Protein AF-0000000078827083 (afdb_homodimer)

Solvent-accessible surface area (backbone atoms only — not comparable to full-atom values): 11137 Å² total; per-residue (Å²): 88,84,43,72,44,74,33,60,42,30,32,32,48,97,85,66,45,79,40,50,58,84,73,57,48,55,67,55,50,36,53,52,50,54,51,32,49,49,51,24,43,52,21,30,73,70,62,42,62,69,50,30,53,54,25,37,52,49,38,36,49,53,36,51,44,51,52,50,48,41,47,74,70,68,43,70,55,68,58,47,44,52,53,50,52,49,54,42,53,75,30,59,43,38,66,62,32,40,33,40,38,40,44,58,90,119,88,84,44,70,44,73,33,60,43,30,32,34,46,98,85,65,46,79,40,51,56,82,72,55,48,53,66,54,50,34,53,52,49,54,50,32,49,50,52,24,41,54,21,31,73,70,60,41,62,70,50,30,51,55,26,38,50,50,38,37,50,54,35,51,43,51,52,51,47,41,45,75,70,68,44,70,56,67,59,48,46,52,52,50,52,49,54,42,54,76,29,59,44,39,66,62,33,40,34,40,38,41,45,58,91,121

Sequence (212 aa):
MKLKLMVLRKLIDRKGNKIDHRTMTWQDWKKKVLEEAGELCEALSSGDKKKIMEEVLDVIQVGIGILAKLFRENFDIVQGFHRHNKKLVDRGCEACAEVNFNASRKMKLKLMVLRKLIDRKGNKIDHRTMTWQDWKKKVLEEAGELCEALSSGDKKKIMEEVLDVIQVGIGILAKLFRENFDIVQGFHRHNKKLVDRGCEACAEVNFNASRK

Organism: Clostridium kluyveri (strain ATCC 8527 / DSM 555 / NBRC 12016 / NCIMB 10680 / K1) (NCBI:txid431943)

Radius of gyration: 16.13 Å; Cα contacts (8 Å, |Δi|>4): 327; chains: 2; bounding box: 35×44×38 Å

InterPro domains:
  IPR004518 NTP pyrophosphohydrolase MazG-like domain [PF03819] (29-91)
  IPR044548 Uncharacterized protein AF_0060, NTP Pyrophosphohydrolase MazG-like domain [cd11533] (4-70)

Nearest PDB structures (foldseek):
  1yvw-assembly1_A  TM=7.891E-01  e=4.409E-02  Bacillus cereus
  2yxh-assembly1_B  TM=8.859E-01  e=1.904E-01  Thermotoga maritima MSB8
  6j2l-assembly1_B  TM=7.693E-01  e=1.008E-01  Shigella flexneri
  3cra-assembly1_A  TM=6.096E-01  e=1.676E-01  Escherichia coli K-12
  5zwl-assembly1_E  TM=7.708E-01  e=9.946E-01  Thermosynechococcus vestitus BP-1

Foldseek 3Di:
DDDDDDQDQWDADPVRDIDGLLPDDPVNLVVQLVVLVVQLVVCVVVVPVVSNVVSVVSNVNSVSSVVVNCVVVVHDVVVVVVVVVVVCVVVVDDDDDDDDDDDDPD/DDDDDDQDQWDADPVRDIDGLLPDDPVNLVVQLVVLVVQLVVCVVVVPVVSNVVSVVSNVNSVSSVVVNCVVVVHDVVVVVVVVVVVCVVVVDDDDDDDDDDDDPD

pLDDT: mean 92.28, std 8.28, range [48.25, 98.88]

Secondary structure (DSSP, 8-state):
-EEEEEEEEEEE-TTS-EEETTT--HHHHHHHHHHHHHHHHHHHHHT-HHHHHHHHHHHHHHHHHHHHHHHHTT--HHHHHHHHHHHHHHTTPEEEEEEEEEE---/-EEEEEEEEEEE-TTS-EEETTT--HHHHHHHHHHHHHHHHHHHHHT-HHHHHHHHHHHHHHHHHHHHHHHHTT--HHHHHHHHHHHHHHTTPEEEEEEEEEE---

Structure (mmCIF, N/CA/C/O backbone):
data_AF-0000000078827083-model_v1
#
loop_
_entity.id
_entity.type
_entity.pdbx_description
1 polymer 'NTP pyrophosphohydrolase MazG-like domain-containing protein'
#
loop_
_atom_site.group_PDB
_atom_site.id
_atom_site.type_symbol
_atom_site.label_atom_id
_atom_site.label_alt_id
_atom_site.label_comp_id
_atom_site.label_asym_id
_atom_site.label_entity_id
_atom_site.label_seq_id
_atom_site.pdbx_PDB_ins_code
_atom_site.Cartn_x
_atom_site.Cartn_y
_atom_site.Cartn_z
_atom_site.occupancy
_atom_site.B_iso_or_equiv
_atom_site.auth_seq_id
_atom_site.auth_comp_id
_atom_site.auth_asym_id
_atom_site.auth_atom_id
_atom_site.pdbx_PDB_model_num
ATOM 1 N N . MET A 1 1 ? -9.82 -0.444 -16.047 1 72.69 1 MET A N 1
ATOM 2 C CA . MET A 1 1 ? -10.453 0.332 -14.977 1 72.69 1 MET A CA 1
ATOM 3 C C . MET A 1 1 ? -9.414 1.127 -14.195 1 72.69 1 MET A C 1
ATOM 5 O O . MET A 1 1 ? -8.336 0.618 -13.898 1 72.69 1 MET A O 1
ATOM 9 N N . LYS A 1 2 ? -9.82 2.549 -14.031 1 81.62 2 LYS A N 1
ATOM 10 C CA . LYS A 1 2 ? -8.898 3.443 -13.344 1 81.62 2 LYS A CA 1
ATOM 11 C C . LYS A 1 2 ? -9.477 3.912 -12.016 1 81.62 2 LYS A C 1
ATOM 13 O O . LYS A 1 2 ? -10.578 4.465 -11.969 1 81.62 2 LYS A O 1
ATOM 18 N N . LEU A 1 3 ? -8.781 3.49 -10.969 1 89.38 3 LEU A N 1
ATOM 19 C CA . LEU A 1 3 ? -9.133 3.938 -9.625 1 89.38 3 LEU A CA 1
ATOM 20 C C . LEU A 1 3 ? -8.023 4.801 -9.031 1 89.38 3 LEU A C 1
ATOM 22 O O . LEU A 1 3 ? -6.848 4.59 -9.32 1 89.38 3 LEU A O 1
ATOM 26 N N . LYS A 1 4 ? -8.469 5.73 -8.258 1 89.31 4 LYS A N 1
ATOM 27 C CA . LYS A 1 4 ? -7.484 6.695 -7.77 1 89.31 4 LYS A CA 1
ATOM 28 C C . LYS A 1 4 ? -7.492 6.758 -6.246 1 89.31 4 LYS A C 1
ATOM 30 O O . LYS A 1 4 ? -8.547 6.656 -5.621 1 89.31 4 LYS A O 1
ATOM 35 N N . LEU A 1 5 ? -6.309 6.91 -5.727 1 89.06 5 LEU A N 1
ATOM 36 C CA . LEU A 1 5 ? -6.113 7.281 -4.332 1 89.06 5 LEU A CA 1
ATOM 37 C C . LE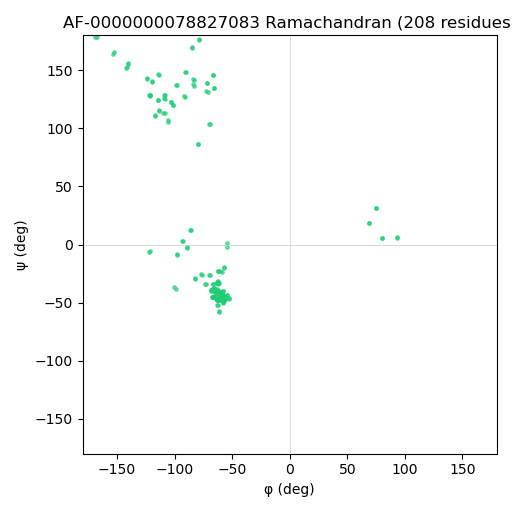U A 1 5 ? -5.352 8.602 -4.223 1 89.06 5 LEU A C 1
ATOM 39 O O . LEU A 1 5 ? -4.402 8.836 -4.969 1 89.06 5 LEU A O 1
ATOM 43 N N . MET A 1 6 ? -5.797 9.398 -3.271 1 87.06 6 MET A N 1
ATOM 44 C CA . MET A 1 6 ? -5.117 10.664 -3.033 1 87.06 6 MET A CA 1
ATOM 45 C C . MET A 1 6 ? -3.904 10.477 -2.131 1 87.06 6 MET A C 1
ATOM 47 O O . MET A 1 6 ? -3.955 9.703 -1.171 1 87.06 6 MET A O 1
ATOM 51 N N . VAL A 1 7 ? -2.895 11.203 -2.469 1 87.44 7 VAL A N 1
ATOM 52 C CA . VAL A 1 7 ? -1.781 11.344 -1.538 1 87.44 7 VAL A CA 1
ATOM 53 C C . VAL A 1 7 ? -2.01 12.562 -0.646 1 87.44 7 VAL A C 1
ATOM 55 O O . VAL A 1 7 ? -2.105 13.695 -1.136 1 87.44 7 VAL A O 1
ATOM 58 N N . LEU A 1 8 ? -1.924 12.312 0.651 1 89.12 8 LEU A N 1
ATOM 59 C CA . LEU A 1 8 ? -2.416 13.328 1.576 1 89.12 8 LEU A CA 1
ATOM 60 C C . LEU A 1 8 ? -1.269 14.18 2.107 1 89.12 8 LEU A C 1
ATOM 62 O O . LEU A 1 8 ? -0.192 13.656 2.412 1 89.12 8 LEU A O 1
ATOM 66 N N . ARG A 1 9 ? -1.512 15.438 2.154 1 87.75 9 ARG A N 1
ATOM 67 C CA . ARG A 1 9 ? -0.611 16.375 2.82 1 87.75 9 ARG A CA 1
ATOM 68 C C . ARG A 1 9 ? -1.112 16.719 4.219 1 87.75 9 ARG A C 1
ATOM 70 O O . ARG A 1 9 ? -0.325 16.781 5.168 1 87.75 9 ARG A O 1
ATOM 77 N N . LYS A 1 10 ? -2.314 16.844 4.367 1 88.88 10 LYS A N 1
ATOM 78 C CA . LYS A 1 10 ? -2.965 17.156 5.637 1 88.88 10 LYS A CA 1
ATOM 79 C C . LYS A 1 10 ? -4.266 16.375 5.793 1 88.88 10 LYS A C 1
ATOM 81 O O . LYS A 1 10 ? -4.902 16.016 4.801 1 88.88 10 LYS A O 1
ATOM 86 N N . LEU A 1 11 ? -4.531 16.188 7.09 1 86.94 11 LEU A N 1
ATOM 87 C CA . LEU A 1 11 ? -5.82 15.562 7.383 1 86.94 11 LEU A CA 1
ATOM 88 C C . LEU A 1 11 ? -6.316 15.977 8.766 1 86.94 11 LEU A C 1
ATOM 90 O O . LEU A 1 11 ? -5.566 16.562 9.547 1 86.94 11 LEU A O 1
ATOM 94 N N . ILE A 1 12 ? -7.598 15.734 8.961 1 86.56 12 ILE A N 1
ATOM 95 C CA . ILE A 1 12 ? -8.211 15.891 10.281 1 86.56 12 ILE A CA 1
ATOM 96 C C . ILE A 1 12 ? -8.531 14.523 10.867 1 86.56 12 ILE A C 1
ATOM 98 O O . ILE A 1 12 ? -9.156 13.688 10.211 1 86.56 12 ILE A O 1
ATOM 102 N N . ASP A 1 13 ? -7.977 14.312 12.133 1 81.06 13 ASP A N 1
ATOM 103 C CA . ASP A 1 13 ? -8.234 13.008 12.742 1 81.06 13 ASP A CA 1
ATOM 104 C C . ASP A 1 13 ? -9.633 12.953 13.344 1 81.06 13 ASP A C 1
ATOM 106 O O . ASP A 1 13 ? -10.43 13.883 13.18 1 81.06 13 ASP A O 1
ATOM 110 N N . ARG A 1 14 ? -9.891 11.75 13.844 1 77.31 14 ARG A N 1
ATOM 111 C CA . ARG A 1 14 ? -11.242 11.516 14.352 1 77.31 14 ARG A CA 1
ATOM 112 C C . ARG A 1 14 ? -11.578 12.477 15.492 1 77.31 14 ARG A C 1
ATOM 114 O O . ARG A 1 14 ? -12.75 12.742 15.758 1 77.31 14 ARG A O 1
ATOM 121 N N . LYS A 1 15 ? -10.648 12.992 16.141 1 84.06 15 LYS A N 1
ATOM 122 C CA . LYS A 1 15 ? -10.852 13.906 17.25 1 84.06 15 LYS A CA 1
ATOM 123 C C . LYS A 1 15 ? -10.922 15.359 16.781 1 84.06 15 LYS A C 1
ATOM 125 O O . LYS A 1 15 ? -11.062 16.281 17.594 1 84.06 15 LYS A O 1
ATOM 130 N N . GLY A 1 16 ? -10.758 15.555 15.586 1 84 16 GLY A N 1
ATOM 131 C CA . GLY A 1 16 ? -10.859 16.891 15.023 1 84 16 GLY A CA 1
ATOM 132 C C . GLY A 1 16 ? -9.523 17.609 14.945 1 84 16 GLY A C 1
ATOM 133 O O . GLY A 1 16 ? -9.461 18.781 14.547 1 84 16 GLY A O 1
ATOM 134 N N . ASN A 1 17 ? -8.5 16.906 15.258 1 88.19 17 ASN A N 1
ATOM 135 C CA . ASN A 1 17 ? -7.172 17.516 15.211 1 88.19 17 ASN A CA 1
ATOM 136 C C . ASN A 1 17 ? -6.586 17.469 13.805 1 88.19 17 ASN A C 1
ATOM 138 O O . ASN A 1 17 ? -6.68 16.438 13.125 1 88.19 17 ASN A O 1
ATOM 142 N N . LYS A 1 18 ? -5.973 18.625 13.477 1 87.88 18 LYS A N 1
ATOM 143 C CA . LYS A 1 18 ? -5.27 18.672 12.195 1 87.88 18 LYS A CA 1
ATOM 144 C C . LYS A 1 18 ? -3.975 17.859 12.25 1 87.88 18 LYS A C 1
ATOM 146 O O . LYS A 1 18 ? -3.207 17.969 13.203 1 87.88 18 LYS A O 1
ATOM 151 N N . ILE A 1 19 ? -3.816 17.094 11.32 1 89.5 19 ILE A N 1
ATOM 152 C CA . ILE A 1 19 ? -2.576 16.344 11.141 1 89.5 19 ILE A CA 1
ATOM 153 C C . ILE A 1 19 ? -1.876 16.797 9.867 1 89.5 19 ILE A C 1
ATOM 155 O O . ILE A 1 19 ? -2.484 16.812 8.789 1 89.5 19 ILE A O 1
ATOM 159 N N . ASP A 1 20 ? -0.659 17.203 10.047 1 91.5 20 ASP A N 1
ATOM 160 C CA . ASP A 1 20 ? 0.189 17.531 8.906 1 91.5 20 ASP A CA 1
ATOM 161 C C . ASP A 1 20 ? 1.232 16.453 8.664 1 91.5 20 ASP A C 1
ATOM 163 O O . ASP A 1 20 ? 2.199 16.328 9.422 1 91.5 20 ASP A O 1
ATOM 167 N N . HIS A 1 21 ? 0.968 15.75 7.625 1 90.62 21 HIS A N 1
ATOM 168 C CA . HIS A 1 21 ? 1.84 14.625 7.309 1 90.62 21 HIS A CA 1
ATOM 169 C C . HIS A 1 21 ? 3.287 15.07 7.148 1 90.62 21 HIS A C 1
ATOM 171 O O . HIS A 1 21 ? 4.211 14.273 7.285 1 90.62 21 HIS A O 1
ATOM 177 N N . ARG A 1 22 ? 3.533 16.328 6.898 1 89.56 22 ARG A N 1
ATOM 178 C CA . ARG A 1 22 ? 4.887 16.844 6.727 1 89.56 22 ARG A CA 1
ATOM 179 C C . ARG A 1 22 ? 5.648 16.828 8.047 1 89.56 22 ARG A C 1
ATOM 181 O O . ARG A 1 22 ? 6.879 16.766 8.055 1 89.56 22 ARG A O 1
ATOM 188 N N . THR A 1 23 ? 4.902 16.906 9.109 1 93.75 23 THR A N 1
ATOM 189 C CA . THR A 1 23 ? 5.547 17.031 10.406 1 93.75 23 THR A CA 1
ATOM 190 C C . THR A 1 23 ? 5.633 15.664 11.094 1 93.75 23 THR A C 1
ATOM 192 O O . THR A 1 23 ? 6.281 15.531 12.141 1 93.75 23 THR A O 1
ATOM 195 N N . MET A 1 24 ? 5.02 14.719 10.547 1 95.81 24 MET A N 1
ATOM 196 C CA . MET A 1 24 ? 5.023 13.391 11.156 1 95.81 24 MET A CA 1
ATOM 197 C C . MET A 1 24 ? 6.426 12.789 11.156 1 95.81 24 MET A C 1
ATOM 199 O O . MET A 1 24 ? 7.129 12.852 10.141 1 95.81 24 MET A O 1
ATOM 203 N N . THR A 1 25 ? 6.77 12.234 12.32 1 97.38 25 THR A N 1
ATOM 204 C CA . THR A 1 25 ? 8.062 11.57 12.461 1 97.38 25 THR A CA 1
ATOM 205 C C . THR A 1 25 ? 7.977 10.125 11.977 1 97.38 25 THR A C 1
ATOM 207 O O . THR A 1 25 ? 6.887 9.617 11.703 1 97.38 25 THR A O 1
ATOM 210 N N . TRP A 1 26 ? 9.18 9.484 11.844 1 98.25 26 TRP A N 1
ATOM 211 C CA . TRP A 1 26 ? 9.18 8.062 11.492 1 98.25 26 TRP A CA 1
ATOM 212 C C . TRP A 1 26 ? 8.477 7.238 12.562 1 98.25 26 TRP A C 1
ATOM 214 O O . TRP A 1 26 ? 7.816 6.242 12.25 1 98.25 26 TRP A O 1
ATOM 224 N N . GLN A 1 27 ? 8.586 7.664 13.789 1 98.06 27 GLN A N 1
ATOM 225 C CA . GLN A 1 27 ? 7.898 6.965 14.875 1 98.06 27 GLN A CA 1
ATOM 226 C C . GLN A 1 27 ? 6.383 7.109 14.742 1 98.06 27 GLN A C 1
ATOM 228 O O . GLN A 1 27 ? 5.637 6.176 15.047 1 98.06 27 GLN A O 1
ATOM 233 N N . ASP A 1 28 ? 5.898 8.25 14.328 1 97.12 28 ASP A N 1
ATOM 234 C CA . ASP A 1 28 ? 4.473 8.445 14.078 1 97.12 28 ASP A CA 1
ATOM 235 C C . ASP A 1 28 ? 3.971 7.504 12.984 1 97.12 28 ASP A C 1
ATOM 237 O O . ASP A 1 28 ? 2.912 6.891 13.125 1 97.12 28 ASP A O 1
ATOM 241 N N . TRP A 1 29 ? 4.719 7.438 11.992 1 97.81 29 TRP A N 1
ATOM 242 C CA . TRP A 1 29 ? 4.355 6.574 10.875 1 97.81 29 TRP A CA 1
ATOM 243 C C . TRP A 1 29 ? 4.375 5.105 11.289 1 97.81 29 TRP A C 1
ATOM 245 O O . TRP A 1 29 ? 3.529 4.32 10.859 1 97.81 29 TRP A O 1
ATOM 255 N N . LYS A 1 30 ? 5.355 4.773 12.141 1 98.69 30 LYS A N 1
ATOM 256 C CA . LYS A 1 30 ? 5.41 3.404 12.648 1 98.69 30 LYS A CA 1
ATOM 257 C C . LYS A 1 30 ? 4.129 3.039 13.383 1 98.69 30 LYS A C 1
ATOM 259 O O . LYS A 1 30 ? 3.586 1.948 13.203 1 98.69 30 LYS A O 1
ATOM 264 N N . LYS A 1 31 ? 3.648 3.887 14.18 1 98 31 LYS A N 1
ATOM 265 C CA . LYS A 1 31 ? 2.404 3.654 14.906 1 98 31 LYS A CA 1
ATOM 266 C C . LYS A 1 31 ? 1.241 3.424 13.945 1 98 31 LYS A C 1
ATOM 268 O O . LYS A 1 31 ? 0.42 2.529 14.156 1 98 31 LYS A O 1
ATOM 273 N N . LYS A 1 32 ? 1.146 4.227 12.914 1 97.44 32 LYS A N 1
ATOM 274 C CA . LYS A 1 32 ? 0.075 4.086 11.93 1 97.44 32 LYS A CA 1
ATOM 275 C C . LYS A 1 32 ? 0.175 2.75 11.203 1 97.44 32 LYS A C 1
ATOM 277 O O . LYS A 1 32 ? -0.842 2.109 10.922 1 97.44 32 LYS A O 1
ATOM 282 N N . VAL A 1 33 ? 1.43 2.367 10.828 1 98.69 33 VAL A N 1
ATOM 283 C CA . VAL A 1 33 ? 1.641 1.081 10.172 1 98.69 33 VAL A CA 1
ATOM 284 C C . VAL A 1 33 ? 1.13 -0.046 11.062 1 98.69 33 VAL A C 1
ATOM 286 O O . VAL A 1 33 ? 0.39 -0.922 10.609 1 98.69 33 VAL A O 1
ATOM 289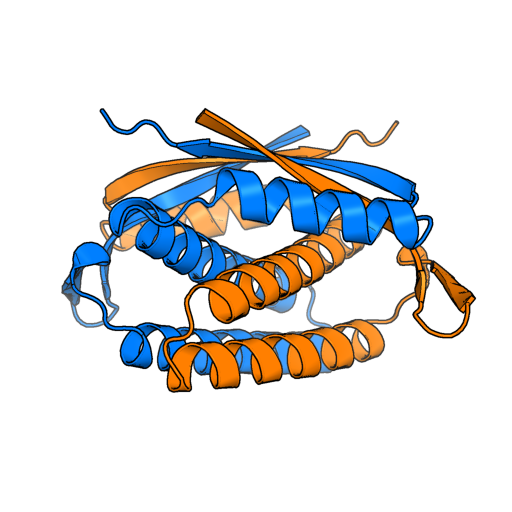 N N . LEU A 1 34 ? 1.523 -0.059 12.328 1 98.56 34 LEU A N 1
ATOM 290 C CA . LEU A 1 34 ? 1.138 -1.103 13.273 1 98.56 34 LEU A CA 1
ATOM 291 C C . LEU A 1 34 ? -0.378 -1.163 13.422 1 98.56 34 LEU A C 1
ATOM 293 O O . LEU A 1 34 ? -0.964 -2.248 13.422 1 98.56 34 LEU A O 1
ATOM 297 N N . GLU A 1 35 ? -0.995 -0.078 13.547 1 98.12 35 GLU A N 1
ATOM 298 C CA . GLU A 1 35 ? -2.445 -0.002 13.695 1 98.12 35 GLU A CA 1
ATOM 299 C C . GLU A 1 35 ? -3.154 -0.586 12.477 1 98.12 35 GLU A C 1
ATOM 301 O O . GLU A 1 35 ? -3.947 -1.522 12.602 1 98.12 35 GLU A O 1
ATOM 306 N N . GLU A 1 36 ? -2.867 -0.038 11.312 1 98.44 36 GLU A N 1
ATOM 307 C CA . GLU A 1 36 ? -3.59 -0.441 10.109 1 98.44 36 GLU A CA 1
ATOM 308 C C . GLU A 1 36 ? -3.256 -1.879 9.719 1 98.44 36 GLU A C 1
ATOM 310 O O . GLU A 1 36 ? -4.113 -2.605 9.219 1 98.44 36 GLU A O 1
ATOM 315 N N . ALA A 1 37 ? -1.98 -2.283 9.859 1 98.75 37 ALA A N 1
ATOM 316 C CA . ALA A 1 37 ? -1.63 -3.674 9.578 1 98.75 37 ALA A CA 1
ATOM 317 C C . ALA A 1 37 ? -2.35 -4.625 10.531 1 98.75 37 ALA A C 1
ATOM 319 O O . ALA A 1 37 ? -2.795 -5.699 10.125 1 98.75 37 ALA A O 1
ATOM 320 N N . GLY A 1 38 ? -2.414 -4.23 11.797 1 98.75 38 GLY A N 1
ATOM 321 C CA . GLY A 1 38 ? -3.174 -5.023 12.75 1 98.75 38 GLY A CA 1
ATOM 322 C C . GLY A 1 38 ? -4.629 -5.199 12.352 1 98.75 38 GLY A C 1
ATOM 323 O O . GLY A 1 38 ? -5.156 -6.312 12.391 1 98.75 38 GLY A O 1
ATOM 324 N N . GLU A 1 39 ? -5.305 -4.148 12.008 1 98.75 39 GLU A N 1
ATOM 325 C CA . GLU A 1 39 ? -6.699 -4.199 11.586 1 98.75 39 GLU A CA 1
ATOM 326 C C . GLU A 1 39 ? -6.867 -5.039 10.32 1 98.75 39 GLU A C 1
ATOM 328 O O . GLU A 1 39 ? -7.828 -5.805 10.203 1 98.75 39 GLU A O 1
ATOM 333 N N . LEU A 1 40 ? -5.941 -4.887 9.391 1 98.88 40 LEU A N 1
ATOM 334 C CA . LEU A 1 40 ? -6 -5.684 8.172 1 98.88 40 LEU A CA 1
ATOM 335 C C . LEU A 1 40 ? -5.855 -7.168 8.492 1 98.88 40 LEU A C 1
ATOM 337 O O . LEU A 1 40 ? -6.582 -7.996 7.938 1 98.88 40 LEU A O 1
ATOM 341 N N . CYS A 1 41 ? -4.922 -7.52 9.375 1 98.81 41 CYS A N 1
ATOM 342 C CA . CYS A 1 41 ? -4.73 -8.914 9.742 1 98.81 41 CYS A CA 1
ATOM 343 C C . CYS A 1 41 ? -5.996 -9.492 10.367 1 98.81 41 CYS A C 1
ATOM 345 O O . CYS A 1 41 ? -6.359 -10.641 10.102 1 98.81 41 CYS A O 1
ATOM 347 N N . GLU A 1 42 ? -6.645 -8.734 11.203 1 98.69 42 GLU A N 1
ATOM 348 C CA . GLU A 1 42 ? -7.922 -9.164 11.766 1 98.69 42 GLU A CA 1
ATOM 349 C C . GLU A 1 42 ? -8.953 -9.406 10.664 1 98.69 42 GLU A C 1
ATOM 351 O O . GLU A 1 42 ? -9.664 -10.414 10.68 1 98.69 42 GLU A O 1
ATOM 356 N N . ALA A 1 43 ? -9.094 -8.469 9.719 1 98.75 43 ALA A N 1
ATOM 357 C CA . ALA A 1 43 ? -10.031 -8.602 8.602 1 98.75 43 ALA A CA 1
ATOM 358 C C . ALA A 1 43 ? -9.719 -9.844 7.77 1 98.75 43 ALA A C 1
ATOM 360 O O . ALA A 1 43 ? -10.633 -10.586 7.391 1 98.75 43 ALA A O 1
ATOM 361 N N . LEU A 1 44 ? -8.445 -10.055 7.52 1 98.75 44 LEU A N 1
ATOM 362 C CA . LEU A 1 44 ? -8.031 -11.219 6.738 1 98.75 44 LEU A CA 1
ATOM 363 C C . LEU A 1 44 ? -8.383 -12.516 7.461 1 98.75 44 LEU A C 1
ATOM 365 O O . LEU A 1 44 ? -8.805 -13.484 6.832 1 98.75 44 LEU A O 1
ATOM 369 N N . SER A 1 45 ? -8.203 -12.547 8.766 1 98.38 45 SER A N 1
ATOM 370 C CA . SER A 1 45 ? -8.523 -13.719 9.57 1 98.38 45 SER A CA 1
ATOM 371 C C . SER A 1 45 ? -10.016 -14.023 9.523 1 98.38 45 SER A C 1
ATOM 373 O O . SER A 1 45 ? -10.414 -15.195 9.531 1 98.38 45 SER A O 1
ATOM 375 N N . SER A 1 46 ? -10.852 -13.07 9.43 1 97.62 46 SER A N 1
ATOM 376 C CA . SER A 1 46 ? -12.297 -13.242 9.422 1 97.62 46 SER A CA 1
ATOM 377 C C . SER A 1 46 ? -12.812 -13.617 8.039 1 97.62 46 SER A C 1
ATOM 379 O O . SER A 1 46 ? -13.898 -14.18 7.898 1 97.62 46 SER A O 1
ATOM 381 N N . GLY A 1 47 ? -12.078 -13.141 7.047 1 97 47 GLY A N 1
ATOM 382 C CA . GLY A 1 47 ? -12.492 -13.359 5.668 1 97 47 GLY A CA 1
ATOM 383 C C . GLY A 1 47 ? -13.562 -12.398 5.207 1 97 47 GLY A C 1
ATOM 384 O O . GLY A 1 47 ? -14.141 -12.562 4.129 1 97 47 GLY A O 1
ATOM 385 N N . ASP A 1 48 ? -13.891 -11.453 6.008 1 97.75 48 ASP A N 1
ATOM 386 C CA . ASP A 1 48 ? -14.875 -10.43 5.656 1 97.75 48 ASP A CA 1
ATOM 387 C C . ASP A 1 48 ? -14.328 -9.492 4.578 1 97.75 48 ASP A C 1
ATOM 389 O O . ASP A 1 48 ? -13.586 -8.555 4.887 1 97.75 48 ASP A O 1
ATOM 393 N N . LYS A 1 49 ? -14.805 -9.703 3.352 1 98.31 49 LYS A N 1
ATOM 394 C CA . LYS A 1 49 ? -14.242 -9 2.201 1 98.31 49 LYS A CA 1
ATOM 395 C C . LYS A 1 49 ? -14.453 -7.496 2.314 1 98.31 49 LYS A C 1
ATOM 397 O O . LYS A 1 49 ? -13.609 -6.711 1.865 1 98.31 49 LYS A O 1
ATOM 402 N N . LYS A 1 50 ? -15.562 -7.066 2.93 1 98.31 50 LYS A N 1
ATOM 403 C CA . LYS A 1 50 ? -15.812 -5.641 3.131 1 98.31 50 LYS A CA 1
ATOM 404 C C . LYS A 1 50 ? -14.758 -5.027 4.047 1 98.31 50 LYS A C 1
ATOM 406 O O . LYS A 1 50 ? -14.219 -3.959 3.752 1 98.31 50 LYS A O 1
ATOM 411 N N . LYS A 1 51 ? -14.5 -5.703 5.125 1 98.56 51 LYS A N 1
ATOM 412 C CA . LYS A 1 51 ? -13.5 -5.211 6.07 1 98.56 51 LYS A CA 1
ATOM 413 C C . LYS A 1 51 ? -12.102 -5.277 5.473 1 98.56 51 LYS A C 1
ATOM 415 O O . LYS A 1 51 ? -11.281 -4.387 5.699 1 98.56 51 LYS A O 1
ATOM 420 N N . ILE A 1 52 ? -11.812 -6.344 4.75 1 98.75 52 ILE A N 1
ATOM 421 C CA . ILE A 1 52 ? -10.523 -6.469 4.082 1 98.75 52 ILE A CA 1
ATOM 422 C C . ILE A 1 52 ? -10.312 -5.289 3.135 1 98.75 52 ILE A C 1
ATOM 424 O O . ILE A 1 52 ? -9.258 -4.648 3.154 1 98.75 52 ILE A O 1
ATOM 428 N N . MET A 1 53 ? -11.32 -5 2.344 1 98.38 53 MET A N 1
ATOM 429 C CA . MET A 1 53 ? -11.273 -3.885 1.402 1 98.38 53 MET A CA 1
ATOM 430 C C . MET A 1 53 ? -10.969 -2.576 2.123 1 98.38 53 MET A C 1
ATOM 432 O O . MET A 1 53 ? -10.141 -1.789 1.661 1 98.38 53 MET A O 1
ATOM 436 N N . GLU A 1 54 ? -11.617 -2.328 3.176 1 98.19 54 GLU A N 1
ATOM 437 C CA . GLU A 1 54 ? -11.414 -1.102 3.939 1 98.19 54 GLU A CA 1
ATOM 438 C C . GLU A 1 54 ? -9.992 -1.022 4.488 1 98.19 54 GLU A C 1
ATOM 440 O O . GLU A 1 54 ? -9.297 -0.019 4.297 1 98.19 54 GLU A O 1
ATOM 445 N N . GLU A 1 55 ? -9.609 -2.041 5.133 1 98.75 55 GLU A N 1
ATOM 446 C CA . GLU A 1 55 ? -8.352 -1.997 5.863 1 98.75 55 GLU A CA 1
ATOM 447 C C . GLU A 1 55 ? -7.16 -2.047 4.91 1 98.75 55 GLU A C 1
ATOM 449 O O . GLU A 1 55 ? -6.113 -1.453 5.184 1 98.75 55 GLU A O 1
ATOM 454 N N . VAL A 1 56 ? -7.246 -2.768 3.781 1 98.62 56 VAL A N 1
ATOM 455 C CA . VAL A 1 56 ? -6.121 -2.834 2.854 1 98.62 56 VAL A CA 1
ATOM 456 C C . VAL A 1 56 ? -5.871 -1.457 2.246 1 98.62 56 VAL A C 1
ATOM 458 O O . VAL A 1 56 ? -4.719 -1.053 2.066 1 98.62 56 VAL A O 1
ATOM 461 N N . LEU A 1 57 ? -6.914 -0.74 1.953 1 97.94 57 LEU A N 1
ATOM 462 C CA . LEU A 1 57 ? -6.73 0.606 1.423 1 97.94 57 LEU A CA 1
ATOM 463 C C . LEU A 1 57 ? -6.117 1.525 2.475 1 97.94 57 LEU A C 1
ATOM 465 O O . LEU A 1 57 ? -5.32 2.408 2.146 1 97.94 57 LEU A O 1
ATOM 469 N N . ASP A 1 58 ? -6.461 1.325 3.752 1 97.94 58 ASP A N 1
ATOM 470 C CA . ASP A 1 58 ? -5.836 2.109 4.812 1 97.94 58 ASP A CA 1
ATOM 471 C C . ASP A 1 58 ? -4.34 1.821 4.902 1 97.94 58 ASP A C 1
ATOM 473 O O . ASP A 1 58 ? -3.537 2.736 5.094 1 97.94 58 ASP A O 1
ATOM 477 N N . VAL A 1 59 ? -3.977 0.581 4.773 1 98.62 59 VAL A N 1
ATOM 478 C CA . VAL A 1 59 ? -2.566 0.206 4.812 1 98.62 59 VAL A CA 1
ATOM 479 C C . VAL A 1 59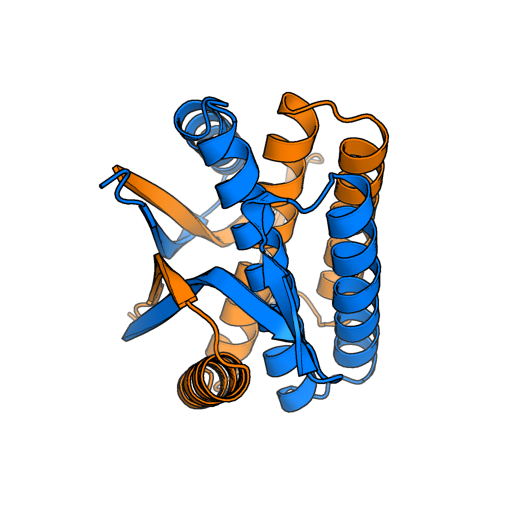 ? -1.838 0.812 3.613 1 98.62 59 VAL A C 1
ATOM 481 O O . VAL A 1 59 ? -0.74 1.356 3.758 1 98.62 59 VAL A O 1
ATOM 484 N N . ILE A 1 60 ? -2.408 0.72 2.408 1 97.88 60 ILE A N 1
ATOM 485 C CA . ILE A 1 60 ? -1.81 1.292 1.207 1 97.88 60 ILE A CA 1
ATOM 486 C C . ILE A 1 60 ? -1.653 2.801 1.377 1 97.88 60 ILE A C 1
ATOM 488 O O . ILE A 1 60 ? -0.611 3.365 1.036 1 97.88 60 ILE A O 1
ATOM 492 N N . GLN A 1 61 ? -2.662 3.475 1.956 1 96.75 61 GLN A N 1
ATOM 493 C CA . GLN A 1 61 ? -2.623 4.914 2.197 1 96.75 61 GLN A CA 1
ATOM 494 C C . GLN A 1 61 ? -1.454 5.289 3.104 1 96.75 61 GLN A C 1
ATOM 496 O O . GLN A 1 61 ? -0.749 6.266 2.842 1 96.75 61 GLN A O 1
ATOM 501 N N . VAL A 1 62 ? -1.281 4.551 4.156 1 97.31 62 VAL A N 1
ATOM 502 C CA . VAL A 1 62 ? -0.163 4.785 5.062 1 97.31 62 VAL A CA 1
ATOM 503 C C . VAL A 1 62 ? 1.155 4.652 4.305 1 97.31 62 VAL A C 1
ATOM 505 O O . VAL A 1 62 ? 2.047 5.492 4.445 1 97.31 62 VAL A O 1
ATOM 508 N N . GLY A 1 63 ? 1.3 3.604 3.477 1 97.81 63 GLY A N 1
ATOM 509 C CA . GLY A 1 63 ? 2.49 3.418 2.662 1 97.81 63 GLY A CA 1
ATOM 510 C C . GLY A 1 63 ? 2.764 4.582 1.729 1 97.81 63 GLY A C 1
ATOM 511 O O . GLY A 1 63 ? 3.906 5.027 1.603 1 97.81 63 GLY A O 1
ATOM 512 N N . ILE A 1 64 ? 1.753 5.047 1.126 1 95.69 64 ILE A N 1
ATOM 513 C CA . ILE A 1 64 ? 1.877 6.184 0.218 1 95.69 64 ILE A CA 1
ATOM 514 C C . ILE A 1 64 ? 2.33 7.418 0.993 1 95.69 64 ILE A C 1
ATOM 516 O O . ILE A 1 64 ? 3.131 8.211 0.494 1 95.69 64 ILE A O 1
ATOM 520 N N . GLY A 1 65 ? 1.784 7.617 2.17 1 95.5 65 GLY A N 1
ATOM 521 C CA . GLY A 1 65 ? 2.236 8.711 3.016 1 95.5 65 GLY A CA 1
ATOM 522 C C . GLY A 1 65 ? 3.717 8.641 3.342 1 95.5 65 GLY A C 1
ATOM 523 O O . GLY A 1 65 ? 4.406 9.656 3.338 1 95.5 65 GLY A O 1
ATOM 524 N N . ILE A 1 66 ? 4.188 7.5 3.58 1 97.38 66 ILE A N 1
ATOM 525 C CA . ILE A 1 66 ? 5.598 7.293 3.891 1 97.38 66 ILE A CA 1
ATOM 526 C C . ILE A 1 66 ? 6.449 7.602 2.66 1 97.38 66 ILE A C 1
ATOM 528 O O . ILE A 1 66 ? 7.488 8.258 2.764 1 97.38 66 ILE A O 1
ATOM 532 N N . LEU A 1 67 ? 6.023 7.117 1.522 1 96 67 LEU A N 1
ATOM 533 C CA . LEU A 1 67 ? 6.715 7.434 0.277 1 96 67 LEU A CA 1
ATOM 534 C C . LEU A 1 67 ? 6.777 8.945 0.059 1 96 67 LEU A C 1
ATOM 536 O O . LEU A 1 67 ? 7.812 9.469 -0.351 1 96 67 LEU A O 1
ATOM 540 N N . ALA A 1 68 ? 5.688 9.578 0.296 1 94.06 68 ALA A N 1
ATOM 541 C CA . ALA A 1 68 ? 5.625 11.031 0.147 1 94.06 68 ALA A CA 1
ATOM 542 C C . ALA A 1 68 ? 6.625 11.719 1.069 1 94.06 68 ALA A C 1
ATOM 544 O O . ALA A 1 68 ? 7.266 12.695 0.68 1 94.06 68 ALA A O 1
ATOM 545 N N . LYS A 1 69 ? 6.746 11.242 2.273 1 95 69 LYS A N 1
ATOM 546 C CA . LYS A 1 69 ? 7.723 11.805 3.197 1 95 69 LYS A CA 1
ATOM 547 C C . LYS A 1 69 ? 9.141 11.617 2.68 1 95 69 LYS A C 1
ATOM 549 O O . LYS A 1 69 ? 9.961 12.531 2.744 1 95 69 LYS A O 1
ATOM 554 N N . LEU A 1 70 ? 9.477 10.422 2.248 1 96.31 70 LEU A N 1
ATOM 555 C CA . LEU A 1 70 ? 10.789 10.172 1.658 1 96.31 70 LEU A CA 1
ATOM 556 C C . LEU A 1 70 ? 11.07 11.156 0.528 1 96.31 70 LEU A C 1
ATOM 558 O O . LEU A 1 70 ? 12.164 11.719 0.45 1 96.31 70 LEU A O 1
ATOM 562 N N . PHE A 1 71 ? 10.094 11.312 -0.287 1 93.44 71 PHE A N 1
ATOM 563 C CA . PHE A 1 71 ? 10.211 12.227 -1.413 1 93.44 71 PHE A CA 1
ATOM 564 C C . PHE A 1 71 ? 10.453 13.656 -0.928 1 93.44 71 PHE A C 1
ATOM 566 O O . PHE A 1 71 ? 11.344 14.344 -1.435 1 93.44 71 PHE A O 1
ATOM 573 N N . ARG A 1 72 ? 9.719 14.109 -0.003 1 92 72 ARG A N 1
ATOM 574 C CA . ARG A 1 72 ? 9.852 15.461 0.538 1 92 72 ARG A CA 1
ATOM 575 C C . ARG A 1 72 ? 11.219 15.664 1.188 1 92 72 ARG A C 1
ATOM 577 O O . ARG A 1 72 ? 11.758 16.766 1.182 1 92 72 ARG A O 1
ATOM 584 N N . GLU A 1 73 ? 11.758 14.625 1.735 1 94.38 73 GLU A N 1
ATOM 585 C CA . GLU A 1 73 ? 13.07 14.688 2.379 1 94.38 73 GLU A CA 1
ATOM 586 C C . GLU A 1 73 ? 14.188 14.469 1.37 1 94.38 73 GLU A C 1
ATOM 588 O O . GLU A 1 73 ? 15.32 14.156 1.749 1 94.38 73 GLU A O 1
ATOM 593 N N . ASN A 1 74 ? 13.867 14.516 0.066 1 94 74 ASN A N 1
ATOM 594 C CA . ASN A 1 74 ? 14.797 14.5 -1.059 1 94 74 ASN A CA 1
ATOM 595 C C . ASN A 1 74 ? 15.492 13.148 -1.189 1 94 74 ASN A C 1
ATOM 597 O O . ASN A 1 74 ? 16.656 13.086 -1.58 1 94 74 ASN A O 1
ATOM 601 N N . PHE A 1 75 ? 14.867 12.219 -0.564 1 96.25 75 PHE A N 1
ATOM 602 C CA . PHE A 1 75 ? 15.344 10.867 -0.855 1 96.25 75 PHE A CA 1
ATOM 603 C C . PHE A 1 75 ? 15.047 10.492 -2.301 1 96.25 75 PHE A C 1
ATOM 605 O O . PHE A 1 75 ? 14.008 10.875 -2.846 1 96.25 75 PHE A O 1
ATOM 612 N N . ASP A 1 76 ? 15.922 9.695 -2.986 1 95.75 76 ASP A N 1
ATOM 613 C CA . ASP A 1 76 ? 15.758 9.273 -4.371 1 95.75 76 ASP A CA 1
ATOM 614 C C . ASP A 1 76 ? 14.781 8.102 -4.48 1 95.75 76 ASP A C 1
ATOM 616 O O . ASP A 1 76 ? 15.203 6.953 -4.648 1 95.75 76 ASP A O 1
ATOM 620 N N . ILE A 1 77 ? 13.562 8.391 -4.574 1 94.94 77 ILE A N 1
ATOM 621 C CA . ILE A 1 77 ? 12.562 7.328 -4.598 1 94.94 77 ILE A CA 1
ATOM 622 C C . ILE A 1 77 ? 12.539 6.672 -5.977 1 94.94 77 ILE A C 1
ATOM 624 O O . ILE A 1 77 ? 12.133 5.516 -6.113 1 94.94 77 ILE A O 1
ATOM 628 N N . VAL A 1 78 ? 12.945 7.391 -7.02 1 94.06 78 VAL A N 1
ATOM 629 C CA . VAL A 1 78 ? 12.992 6.832 -8.367 1 94.06 78 VAL A CA 1
ATOM 630 C C . VAL A 1 78 ? 13.883 5.594 -8.383 1 94.06 78 VAL A C 1
ATOM 632 O O . VAL A 1 78 ? 13.484 4.543 -8.891 1 94.06 78 VAL A O 1
ATOM 635 N N . GLN A 1 79 ? 15.016 5.746 -7.805 1 95.5 79 GLN A N 1
ATOM 636 C CA . GLN A 1 79 ? 15.922 4.609 -7.734 1 95.5 79 GLN A CA 1
ATOM 637 C C . GLN A 1 79 ? 15.32 3.469 -6.922 1 95.5 79 GLN A C 1
ATOM 639 O O . GLN A 1 79 ? 15.531 2.295 -7.234 1 95.5 79 GLN A O 1
ATOM 644 N N . GLY A 1 80 ? 14.641 3.771 -5.879 1 96.25 80 GLY A N 1
ATOM 645 C CA . GLY A 1 80 ? 13.961 2.76 -5.082 1 96.25 80 GLY A CA 1
ATOM 646 C C . GLY A 1 80 ? 12.961 1.945 -5.879 1 96.25 80 GLY A C 1
ATOM 647 O O . GLY A 1 80 ? 12.922 0.718 -5.766 1 96.25 80 GLY A O 1
ATOM 648 N N . PHE A 1 81 ? 12.172 2.637 -6.695 1 95.56 81 PHE A N 1
ATOM 649 C CA . PHE A 1 81 ? 11.203 1.955 -7.547 1 95.56 81 PHE A CA 1
ATOM 650 C C . PHE A 1 81 ? 11.906 1.055 -8.555 1 95.56 81 PHE A C 1
ATOM 652 O O . PHE A 1 81 ? 11.484 -0.078 -8.789 1 95.56 81 PHE A O 1
ATOM 659 N N . HIS A 1 82 ? 12.953 1.606 -9.125 1 94.62 82 HIS A N 1
ATOM 660 C CA . HIS A 1 82 ? 13.711 0.813 -10.086 1 94.62 82 HIS A CA 1
ATOM 661 C C . HIS A 1 82 ? 14.242 -0.466 -9.453 1 94.62 82 HIS A C 1
ATOM 663 O O . HIS A 1 82 ? 14.148 -1.544 -10.047 1 94.62 82 HIS A O 1
ATOM 669 N N . ARG A 1 83 ? 14.812 -0.335 -8.289 1 96.19 83 ARG A N 1
ATOM 670 C CA . ARG A 1 83 ? 15.352 -1.487 -7.574 1 96.19 83 ARG A CA 1
ATOM 671 C C . ARG A 1 83 ? 14.25 -2.494 -7.246 1 96.19 83 ARG A C 1
ATOM 673 O O . ARG A 1 83 ? 14.453 -3.703 -7.371 1 96.19 83 ARG A O 1
ATOM 680 N N . HIS A 1 84 ? 13.156 -1.977 -6.82 1 95.94 84 HIS A N 1
ATOM 681 C CA . HIS A 1 84 ? 12.031 -2.848 -6.496 1 95.94 84 HIS A CA 1
ATOM 682 C C . HIS A 1 84 ? 11.539 -3.592 -7.734 1 95.94 84 HIS A C 1
ATOM 684 O O . HIS A 1 84 ? 11.312 -4.805 -7.684 1 95.94 84 HIS A O 1
ATOM 690 N N . ASN A 1 85 ? 11.352 -2.9 -8.805 1 91.62 85 ASN A N 1
ATOM 691 C CA . ASN A 1 85 ? 10.906 -3.527 -10.047 1 91.62 85 ASN A CA 1
ATOM 692 C C . ASN A 1 85 ? 11.906 -4.574 -10.531 1 91.62 85 ASN A C 1
ATOM 694 O O . ASN A 1 85 ? 11.508 -5.629 -11.039 1 91.62 85 ASN A O 1
ATOM 698 N N . LYS A 1 86 ? 13.156 -4.227 -10.453 1 93.25 86 LYS A N 1
ATOM 699 C CA . LYS A 1 86 ? 14.188 -5.191 -10.82 1 93.25 86 LYS A CA 1
ATOM 700 C C . LYS A 1 86 ? 14.094 -6.449 -9.961 1 93.25 86 LYS A C 1
ATOM 702 O O . LYS A 1 86 ? 14.258 -7.566 -10.461 1 93.25 86 LYS A O 1
ATOM 707 N N . LYS A 1 87 ? 13.883 -6.254 -8.664 1 93.44 87 LYS A N 1
ATOM 708 C CA . LYS A 1 87 ? 13.688 -7.363 -7.734 1 93.44 87 LYS A CA 1
ATOM 709 C C . LYS A 1 87 ? 12.555 -8.273 -8.195 1 93.44 87 LYS A C 1
ATOM 711 O O . LYS A 1 87 ? 12.688 -9.5 -8.172 1 93.44 87 LYS A O 1
ATOM 716 N N . LEU A 1 88 ? 11.469 -7.723 -8.633 1 91.19 88 LEU A N 1
ATOM 717 C CA . LEU A 1 88 ? 10.32 -8.484 -9.109 1 91.19 88 LEU A CA 1
ATOM 718 C C . LEU A 1 88 ? 10.656 -9.234 -10.391 1 91.19 88 LEU A C 1
ATOM 720 O O . LEU A 1 88 ? 10.305 -10.406 -10.539 1 91.19 88 LEU A O 1
ATOM 724 N N . VAL A 1 89 ? 11.289 -8.562 -11.281 1 89.06 89 VAL A N 1
ATOM 725 C CA . VAL A 1 89 ? 11.688 -9.18 -12.539 1 89.06 89 VAL A CA 1
ATOM 726 C C . VAL A 1 89 ? 12.625 -10.359 -12.273 1 89.06 89 VAL A C 1
ATOM 728 O O . VAL A 1 89 ? 12.461 -11.43 -12.852 1 89.06 89 VAL A O 1
ATOM 731 N N . ASP 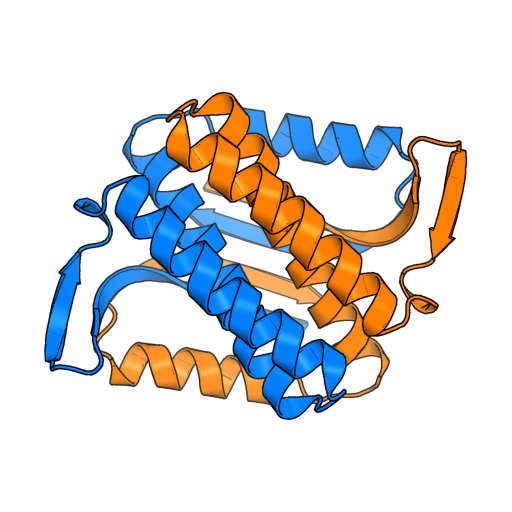A 1 90 ? 13.555 -10.164 -11.422 1 91.19 90 ASP A N 1
ATOM 732 C CA . ASP A 1 90 ? 14.523 -11.195 -11.086 1 91.19 90 ASP A CA 1
ATOM 733 C C . ASP A 1 90 ? 13.844 -12.406 -10.453 1 91.19 90 ASP A C 1
ATOM 735 O O . ASP A 1 90 ? 14.344 -13.531 -10.555 1 91.19 90 ASP A O 1
ATOM 739 N N . ARG A 1 91 ? 12.734 -12.242 -9.906 1 90.69 91 ARG A N 1
ATOM 740 C CA . ARG A 1 91 ? 11.992 -13.32 -9.266 1 90.69 91 ARG A CA 1
ATOM 741 C C . ARG A 1 91 ? 11 -13.953 -10.234 1 90.69 91 ARG A C 1
ATOM 743 O O . ARG A 1 91 ? 10.148 -14.75 -9.828 1 90.69 91 ARG A O 1
ATOM 750 N N . GLY A 1 92 ? 11.008 -13.492 -11.469 1 88.06 92 GLY A N 1
ATOM 751 C CA . GLY A 1 92 ? 10.172 -14.094 -12.492 1 88.06 92 GLY A CA 1
ATOM 752 C C . GLY A 1 92 ? 8.703 -13.734 -12.359 1 88.06 92 GLY A C 1
ATOM 753 O O . GLY A 1 92 ? 7.828 -14.508 -12.742 1 88.06 92 GLY A O 1
ATOM 754 N N . CYS A 1 93 ? 8.477 -12.609 -11.891 1 88.69 93 CYS A N 1
ATOM 755 C CA . CYS A 1 93 ? 7.094 -12.219 -11.664 1 88.69 93 CYS A CA 1
ATOM 756 C C . CYS A 1 93 ? 6.379 -11.953 -12.984 1 88.69 93 CYS A C 1
ATOM 758 O O . CYS A 1 93 ? 6.973 -11.398 -13.906 1 88.69 93 CYS A O 1
ATOM 760 N N . GLU A 1 94 ? 5.203 -12.383 -13.07 1 88.81 94 GLU A N 1
ATOM 761 C CA . GLU A 1 94 ? 4.281 -12.055 -14.148 1 88.81 94 GLU A CA 1
ATOM 762 C C . GLU A 1 94 ? 3.256 -11.016 -13.703 1 88.81 94 GLU A C 1
ATOM 764 O O . GLU A 1 94 ? 2.531 -11.234 -12.727 1 88.81 94 GLU A O 1
ATOM 769 N N . ALA A 1 95 ? 3.254 -9.984 -14.414 1 87.12 95 ALA A N 1
ATOM 770 C CA . ALA A 1 95 ? 2.33 -8.914 -14.047 1 87.12 95 ALA A CA 1
ATOM 771 C C . ALA A 1 95 ? 0.987 -9.086 -14.75 1 87.12 95 ALA A C 1
ATOM 773 O O . ALA A 1 95 ? 0.922 -9.625 -15.859 1 87.12 95 ALA A O 1
ATOM 774 N N . CYS A 1 96 ? -0.088 -8.625 -14.047 1 86.81 96 CYS A N 1
ATOM 775 C CA . CYS A 1 96 ? -1.411 -8.656 -14.656 1 86.81 96 CYS A CA 1
ATOM 776 C C . CYS A 1 96 ? -2.023 -7.258 -14.695 1 86.81 96 CYS A C 1
ATOM 778 O O . CYS A 1 96 ? -3.059 -7.047 -15.328 1 86.81 96 CYS A O 1
ATOM 780 N N . ALA A 1 97 ? -1.453 -6.312 -14.133 1 88.25 97 ALA A N 1
ATOM 781 C CA . ALA A 1 97 ? -1.878 -4.914 -14.062 1 88.25 97 ALA A CA 1
ATOM 782 C C . ALA A 1 97 ? -0.753 -4.023 -13.547 1 88.25 97 ALA A C 1
ATOM 784 O O . ALA A 1 97 ? 0.368 -4.492 -13.328 1 88.25 97 ALA A O 1
ATOM 785 N N . GLU A 1 98 ? -1.123 -2.686 -13.5 1 90 98 GLU A N 1
ATOM 786 C CA . GLU A 1 98 ? -0.103 -1.766 -13.008 1 90 98 GLU A CA 1
ATOM 787 C C . GLU A 1 98 ? -0.715 -0.687 -12.117 1 90 98 GLU A C 1
ATOM 789 O O . GLU A 1 98 ? -1.912 -0.405 -12.211 1 90 98 GLU A O 1
ATOM 794 N N . VAL A 1 99 ? 0.127 -0.144 -11.266 1 90.75 99 VAL A N 1
ATOM 795 C CA . VAL A 1 99 ? -0.2 1.012 -10.438 1 90.75 99 VAL A CA 1
ATOM 796 C C . VAL A 1 99 ? 0.78 2.146 -10.727 1 90.75 99 VAL A C 1
ATOM 798 O O . VAL A 1 99 ? 1.996 1.948 -10.695 1 90.75 99 VAL A O 1
ATOM 801 N N . ASN A 1 100 ? 0.173 3.312 -10.992 1 93.06 100 ASN A N 1
ATOM 802 C CA . ASN A 1 100 ? 0.986 4.48 -11.32 1 93.06 100 ASN A CA 1
ATOM 803 C C . ASN A 1 100 ? 0.969 5.508 -10.195 1 93.06 100 ASN A C 1
ATOM 805 O O . ASN A 1 100 ? -0.096 5.848 -9.68 1 93.06 100 ASN A O 1
ATOM 809 N N . PHE A 1 101 ? 2.207 5.906 -9.805 1 91.25 101 PHE A N 1
ATOM 810 C CA . PHE A 1 101 ? 2.373 6.961 -8.812 1 91.25 101 PHE A CA 1
ATOM 811 C C . PHE A 1 101 ? 2.723 8.281 -9.484 1 91.25 101 PHE A C 1
ATOM 813 O O . PHE A 1 101 ? 3.758 8.398 -10.141 1 91.25 101 PHE A O 1
ATOM 820 N N . ASN A 1 102 ? 1.838 9.227 -9.242 1 88.62 102 ASN A N 1
ATOM 821 C CA . ASN A 1 102 ? 2.02 10.539 -9.852 1 88.62 102 ASN A CA 1
ATOM 822 C C . ASN A 1 102 ? 2.215 11.625 -8.805 1 88.62 102 ASN A C 1
ATOM 824 O O . ASN A 1 102 ? 1.369 11.805 -7.922 1 88.62 102 ASN A O 1
ATOM 828 N N . ALA A 1 103 ? 3.484 12.164 -8.75 1 75.56 103 ALA A N 1
ATOM 829 C CA . ALA A 1 103 ? 3.744 13.258 -7.824 1 75.56 103 ALA A CA 1
ATOM 830 C C . ALA A 1 103 ? 4.254 14.492 -8.562 1 75.56 103 ALA A C 1
ATOM 832 O O . ALA A 1 103 ? 4.977 14.375 -9.555 1 75.56 103 ALA A O 1
ATOM 833 N N . SER A 1 104 ? 3.576 15.648 -8.297 1 64.19 104 SER A N 1
ATOM 834 C CA . SER A 1 104 ? 4.074 16.906 -8.852 1 64.19 104 SER A CA 1
ATOM 835 C C . SER A 1 104 ? 4.676 17.781 -7.762 1 64.19 104 SER A C 1
ATOM 837 O O . SER A 1 104 ? 4.195 17.797 -6.629 1 64.19 104 SER A O 1
ATOM 839 N N . ARG A 1 105 ? 6.004 18.031 -7.762 1 56.44 105 ARG A N 1
ATOM 840 C CA . ARG A 1 105 ? 6.633 19 -6.875 1 56.44 105 ARG A CA 1
ATOM 841 C C . ARG A 1 105 ? 5.969 20.359 -7.012 1 56.44 105 ARG A C 1
ATOM 843 O O . ARG A 1 105 ? 6.129 21.234 -6.145 1 56.44 105 ARG A O 1
ATOM 850 N N . LYS A 1 106 ? 4.961 20.625 -7.797 1 48.25 106 LYS A N 1
ATOM 851 C CA . LYS A 1 106 ? 4.617 22.031 -7.859 1 48.25 106 LYS A CA 1
ATOM 852 C C . LYS A 1 106 ? 3.914 22.484 -6.586 1 48.25 106 LYS A C 1
ATOM 854 O O . LYS A 1 106 ? 3.152 21.734 -5.984 1 48.25 106 LYS A O 1
ATOM 859 N N . MET B 1 1 ? 6.09 13.539 -11.891 1 72.06 1 MET B N 1
ATOM 860 C CA . MET B 1 1 ? 6.871 12.305 -11.969 1 72.06 1 MET B CA 1
ATOM 861 C C . MET B 1 1 ? 5.969 11.078 -11.836 1 72.06 1 MET B C 1
ATOM 863 O O . MET B 1 1 ? 5.055 11.062 -11.008 1 72.06 1 MET B O 1
ATOM 867 N N . LYS B 1 2 ? 6.23 10.086 -12.906 1 82.25 2 LYS B N 1
ATOM 868 C CA . LYS B 1 2 ? 5.398 8.883 -12.938 1 82.25 2 LYS B CA 1
ATOM 869 C C . LYS B 1 2 ? 6.223 7.641 -12.625 1 82.25 2 LYS B C 1
ATOM 871 O O . LYS B 1 2 ? 7.227 7.375 -13.289 1 82.25 2 LYS B O 1
ATOM 876 N N . LEU B 1 3 ? 5.875 7.035 -11.492 1 89.06 3 LEU B N 1
ATOM 877 C CA . LEU B 1 3 ? 6.488 5.77 -11.109 1 89.06 3 LEU B CA 1
ATOM 878 C C . LEU B 1 3 ? 5.465 4.641 -11.125 1 89.06 3 LEU B C 1
ATOM 880 O O . LEU B 1 3 ? 4.281 4.867 -10.852 1 89.06 3 LEU B O 1
ATOM 884 N N . LYS B 1 4 ? 5.961 3.506 -11.484 1 89.19 4 LYS B N 1
ATOM 885 C CA . LYS B 1 4 ? 5.02 2.406 -11.672 1 89.19 4 LYS B CA 1
ATOM 886 C C . LYS B 1 4 ? 5.395 1.206 -10.805 1 89.19 4 LYS B C 1
ATOM 888 O O . LYS B 1 4 ? 6.578 0.916 -10.617 1 89.19 4 LYS B O 1
ATOM 893 N N . LEU B 1 5 ? 4.371 0.573 -10.32 1 88.88 5 LEU B N 1
ATOM 894 C CA . LEU B 1 5 ? 4.484 -0.752 -9.719 1 88.88 5 LEU B CA 1
ATOM 895 C C . LEU B 1 5 ? 3.625 -1.764 -10.469 1 88.88 5 LEU B C 1
ATOM 897 O O . LEU B 1 5 ? 2.498 -1.455 -10.867 1 88.88 5 LEU B O 1
ATOM 901 N N . MET B 1 6 ? 4.191 -2.934 -10.609 1 86.62 6 MET B N 1
ATOM 902 C CA . MET B 1 6 ? 3.451 -4.004 -11.273 1 86.62 6 MET B CA 1
ATOM 903 C C . MET B 1 6 ? 2.531 -4.715 -10.281 1 86.62 6 MET B C 1
ATOM 905 O O . MET B 1 6 ? 2.908 -4.949 -9.133 1 86.62 6 MET B O 1
ATOM 909 N N . VAL B 1 7 ? 1.389 -5.055 -10.805 1 86.69 7 VAL B N 1
ATOM 910 C CA . VAL B 1 7 ? 0.523 -5.977 -10.078 1 86.69 7 VAL B CA 1
ATOM 911 C C . VAL B 1 7 ? 0.819 -7.41 -10.508 1 86.69 7 VAL B C 1
ATOM 913 O O . VAL B 1 7 ? 0.675 -7.758 -11.68 1 86.69 7 VAL B O 1
ATOM 916 N N . LEU B 1 8 ? 1.059 -8.242 -9.492 1 88.56 8 LEU B N 1
ATOM 917 C CA . LEU B 1 8 ? 1.63 -9.547 -9.812 1 88.56 8 LEU B CA 1
ATOM 918 C C . LEU B 1 8 ? 0.546 -10.617 -9.852 1 88.56 8 LEU B C 1
ATOM 920 O O . LEU B 1 8 ? -0.356 -10.625 -9.008 1 88.56 8 LEU B O 1
ATOM 924 N N . ARG B 1 9 ? 0.629 -11.461 -10.82 1 86.69 9 ARG B N 1
ATOM 925 C CA . ARG B 1 9 ? -0.195 -12.656 -10.891 1 86.69 9 ARG B CA 1
ATOM 926 C C . ARG B 1 9 ? 0.589 -13.891 -10.438 1 86.69 9 ARG B C 1
ATOM 928 O O . ARG B 1 9 ? 0.054 -14.75 -9.742 1 86.69 9 ARG B O 1
ATOM 935 N N . LYS B 1 10 ? 1.783 -13.938 -10.734 1 88.62 10 LYS B N 1
ATOM 936 C CA . LYS B 1 10 ? 2.684 -15.023 -10.367 1 88.62 10 LYS B CA 1
ATOM 937 C C . LYS B 1 10 ? 4.066 -14.492 -10.008 1 88.62 10 LYS B C 1
ATOM 939 O O . LYS B 1 10 ? 4.484 -13.445 -10.5 1 88.62 10 LYS B O 1
ATOM 944 N N . LEU B 1 11 ? 4.664 -15.32 -9.133 1 86.44 11 LEU B N 1
ATOM 945 C CA . LEU B 1 11 ? 6.047 -14.992 -8.805 1 86.44 11 LEU B CA 1
ATOM 946 C C . LEU B 1 11 ? 6.816 -16.25 -8.391 1 86.44 11 LEU B C 1
ATOM 948 O O . LEU B 1 11 ? 6.223 -17.297 -8.172 1 86.44 11 LEU B O 1
ATOM 952 N N . ILE B 1 12 ? 8.117 -16.078 -8.383 1 86.12 12 ILE B N 1
ATOM 953 C CA . ILE B 1 12 ? 9.016 -17.1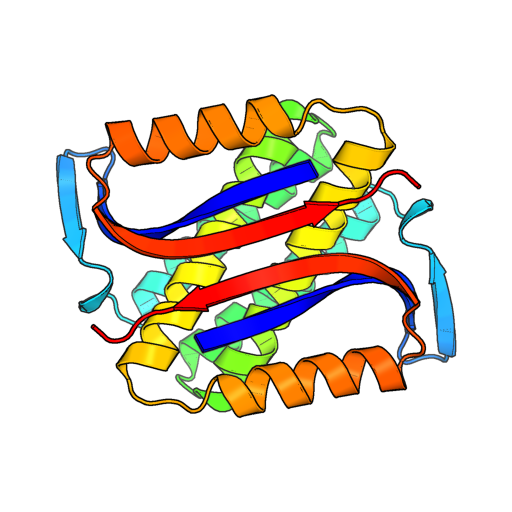09 -7.852 1 86.12 12 ILE B CA 1
ATOM 954 C C . ILE B 1 12 ? 9.625 -16.625 -6.539 1 86.12 12 ILE B C 1
ATOM 956 O O . ILE B 1 12 ? 10.141 -15.5 -6.461 1 86.12 12 ILE B O 1
ATOM 960 N N . ASP B 1 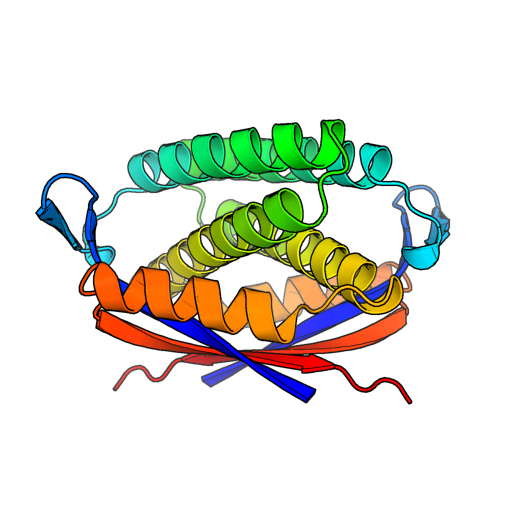13 ? 9.445 -17.5 -5.48 1 80.88 13 ASP B N 1
ATOM 961 C CA . ASP B 1 13 ? 10 -17.094 -4.195 1 80.88 13 ASP B CA 1
ATOM 962 C C . ASP B 1 13 ? 11.5 -17.344 -4.141 1 80.88 13 ASP B C 1
ATOM 964 O O . ASP B 1 13 ? 12.109 -17.703 -5.145 1 80.88 13 ASP B O 1
ATOM 968 N N . ARG B 1 14 ? 12.023 -16.891 -2.994 1 76.44 14 ARG B N 1
ATOM 969 C CA . ARG B 1 14 ? 13.477 -16.953 -2.844 1 76.44 14 ARG B CA 1
ATOM 970 C C . ARG B 1 14 ? 13.969 -18.391 -2.967 1 76.44 14 ARG B C 1
ATOM 972 O O . ARG B 1 14 ? 15.133 -18.625 -3.291 1 76.44 14 ARG B O 1
ATOM 979 N N . LYS B 1 15 ? 13.18 -19.344 -2.73 1 83 15 LYS B N 1
ATOM 980 C CA . LYS B 1 15 ? 13.547 -20.766 -2.791 1 83 15 LYS B CA 1
ATOM 981 C C . LYS B 1 15 ? 13.328 -21.328 -4.191 1 83 15 LYS B C 1
ATOM 983 O O . LYS B 1 15 ? 13.562 -22.516 -4.434 1 83 15 LYS B O 1
ATOM 988 N N . GLY B 1 16 ? 12.844 -20.578 -5.008 1 83.31 16 GLY B N 1
ATOM 989 C CA . GLY B 1 16 ? 12.641 -21 -6.383 1 83.31 16 GLY B CA 1
ATOM 990 C C . GLY B 1 16 ? 11.258 -21.562 -6.641 1 83.31 16 GLY B C 1
ATOM 991 O O . GLY B 1 16 ? 10.961 -22.016 -7.746 1 83.31 16 GLY B O 1
ATOM 992 N N . ASN B 1 17 ? 10.438 -21.484 -5.676 1 87.69 17 ASN B N 1
ATOM 993 C CA . ASN B 1 17 ? 9.078 -22 -5.828 1 87.69 17 ASN B CA 1
ATOM 994 C C . ASN B 1 17 ? 8.164 -20.984 -6.5 1 87.69 17 ASN B C 1
ATOM 996 O O . ASN B 1 17 ? 8.195 -19.797 -6.168 1 87.69 17 ASN B O 1
ATOM 1000 N N . LYS B 1 18 ? 7.367 -21.547 -7.438 1 87.69 18 LYS B N 1
ATOM 1001 C CA . LYS B 1 18 ? 6.367 -20.703 -8.078 1 87.69 18 LYS B CA 1
ATOM 1002 C C . LYS B 1 18 ? 5.234 -20.359 -7.121 1 87.69 18 LYS B C 1
ATOM 1004 O O . LYS B 1 18 ? 4.727 -21.234 -6.414 1 87.69 18 LYS B O 1
ATOM 1009 N N . ILE B 1 19 ? 4.938 -19.188 -7.066 1 89.19 19 ILE B N 1
ATOM 1010 C CA . ILE B 1 19 ? 3.787 -18.703 -6.309 1 89.19 19 ILE B CA 1
ATOM 1011 C C . ILE B 1 19 ? 2.746 -18.125 -7.262 1 89.19 19 ILE B C 1
ATOM 1013 O O . ILE B 1 19 ? 3.064 -17.266 -8.094 1 89.19 19 ILE B O 1
ATOM 1017 N N . ASP B 1 20 ? 1.581 -18.656 -7.156 1 91.19 20 ASP B N 1
ATOM 1018 C CA . ASP B 1 20 ? 0.449 -18.125 -7.898 1 91.19 20 ASP B CA 1
ATOM 1019 C C . ASP B 1 20 ? -0.499 -17.359 -6.977 1 91.19 20 ASP B C 1
ATOM 1021 O O . ASP B 1 20 ? -1.235 -17.953 -6.195 1 91.19 20 ASP B O 1
ATOM 1025 N N . HIS B 1 21 ? -0.409 -16.094 -7.137 1 90.25 21 HIS B N 1
ATOM 1026 C CA . HIS B 1 21 ? -1.203 -15.227 -6.27 1 90.25 21 HIS B CA 1
ATOM 1027 C C . HIS B 1 21 ? -2.689 -15.562 -6.371 1 90.25 21 HIS B C 1
ATOM 1029 O O . HIS B 1 21 ? -3.465 -15.242 -5.469 1 90.25 21 HIS B O 1
ATOM 1035 N N . ARG B 1 22 ? -3.115 -16.219 -7.406 1 89.31 22 ARG B N 1
ATOM 1036 C CA . ARG B 1 22 ? -4.516 -16.578 -7.59 1 89.31 22 ARG B CA 1
ATOM 1037 C C . ARG B 1 22 ? -4.938 -17.656 -6.59 1 89.31 22 ARG B C 1
ATOM 1039 O O . ARG B 1 22 ? -6.117 -17.766 -6.25 1 89.31 22 ARG B O 1
ATOM 1046 N N . THR B 1 23 ? -3.967 -18.406 -6.184 1 93.5 23 THR B N 1
ATOM 1047 C CA . THR B 1 23 ? -4.289 -19.531 -5.328 1 93.5 23 THR B CA 1
ATOM 1048 C C . THR B 1 23 ? -4.059 -19.188 -3.859 1 93.5 23 THR B C 1
ATOM 1050 O O . THR B 1 23 ? -4.418 -19.969 -2.969 1 93.5 23 THR B O 1
ATOM 1053 N N . MET B 1 24 ? -3.49 -18.109 -3.623 1 95.75 24 MET B N 1
ATOM 1054 C CA . MET B 1 24 ? -3.195 -17.719 -2.248 1 95.75 24 MET B CA 1
ATOM 1055 C C . MET B 1 24 ? -4.48 -17.484 -1.461 1 95.75 24 MET B C 1
ATOM 1057 O O . MET B 1 24 ? -5.406 -16.844 -1.954 1 95.75 24 MET B O 1
ATOM 1061 N N . THR B 1 25 ? -4.461 -18.047 -0.248 1 97.31 25 THR B N 1
ATOM 1062 C CA . THR B 1 25 ? -5.594 -17.875 0.65 1 97.31 25 THR B CA 1
ATOM 1063 C C . THR B 1 25 ? -5.465 -16.562 1.429 1 97.31 25 THR B C 1
ATOM 1065 O O . THR B 1 25 ? -4.422 -15.906 1.382 1 97.31 25 THR B O 1
ATOM 1068 N N . TRP B 1 26 ? -6.574 -16.203 2.133 1 98.25 26 TRP B N 1
ATOM 1069 C CA . TRP B 1 26 ? -6.496 -15.016 2.99 1 98.25 26 TRP B CA 1
ATOM 1070 C C . TRP B 1 26 ? -5.461 -15.211 4.09 1 98.25 26 TRP B C 1
ATOM 1072 O O . TRP B 1 26 ? -4.789 -14.258 4.492 1 98.25 26 TRP B O 1
ATOM 1082 N N . GLN B 1 27 ? -5.328 -16.422 4.551 1 98 27 GLN B N 1
ATOM 1083 C CA . GLN B 1 27 ? -4.324 -16.719 5.57 1 98 27 GLN B CA 1
ATOM 1084 C C . GLN B 1 27 ? -2.914 -16.531 5.016 1 98 27 GLN B C 1
ATOM 1086 O O . GLN B 1 27 ? -2.016 -16.078 5.727 1 98 27 GLN B O 1
ATOM 1091 N N . ASP B 1 28 ? -2.682 -16.906 3.777 1 97.06 28 ASP B N 1
ATOM 1092 C CA . ASP B 1 28 ? -1.393 -16.688 3.127 1 97.06 28 ASP B CA 1
ATOM 1093 C C . ASP B 1 28 ? -1.062 -15.195 3.055 1 97.06 28 ASP B C 1
ATOM 1095 O O . ASP B 1 28 ? 0.063 -14.789 3.35 1 97.06 28 ASP B O 1
ATOM 1099 N N . TRP B 1 29 ? -2.006 -14.477 2.686 1 97.81 29 TRP B N 1
ATOM 1100 C CA . TRP B 1 29 ? -1.828 -13.031 2.572 1 97.81 29 TRP B CA 1
ATOM 1101 C C . TRP B 1 29 ? -1.58 -12.406 3.939 1 97.81 29 TRP B C 1
ATOM 1103 O O . TRP B 1 29 ? -0.777 -11.477 4.066 1 97.81 29 TRP B O 1
ATOM 1113 N N . LYS B 1 30 ? -2.275 -12.945 4.953 1 98.69 30 LYS B N 1
ATOM 1114 C CA . LYS B 1 30 ? -2.051 -12.461 6.309 1 98.69 30 LYS B CA 1
ATOM 1115 C C . LYS B 1 30 ? -0.593 -12.641 6.723 1 98.69 30 LYS B C 1
ATOM 1117 O O . LYS B 1 30 ? 0.009 -11.734 7.305 1 98.69 30 LYS B O 1
ATOM 1122 N N . LYS B 1 31 ? -0.039 -13.727 6.449 1 98 31 LYS B N 1
ATOM 1123 C CA . LYS B 1 31 ? 1.362 -13.984 6.766 1 98 31 LYS B CA 1
ATOM 1124 C C . LYS B 1 31 ? 2.277 -12.977 6.074 1 98 31 LYS B C 1
ATOM 1126 O O . LYS B 1 31 ? 3.223 -12.469 6.684 1 98 31 LYS B O 1
ATOM 1131 N N . LYS B 1 32 ? 2.033 -12.711 4.812 1 97.38 32 LYS B N 1
ATOM 1132 C CA . LYS B 1 32 ? 2.844 -11.758 4.062 1 97.38 32 LYS B CA 1
ATOM 1133 C C . LYS B 1 32 ? 2.727 -10.352 4.652 1 97.38 32 LYS B C 1
ATOM 1135 O O . LYS B 1 32 ? 3.715 -9.625 4.727 1 97.38 32 LYS B O 1
ATOM 1140 N N . VAL B 1 33 ? 1.474 -9.961 5.027 1 98.69 33 VAL B N 1
ATOM 1141 C CA . VAL B 1 33 ? 1.257 -8.664 5.652 1 98.69 33 VAL B CA 1
ATOM 1142 C C . VAL B 1 33 ? 2.096 -8.555 6.922 1 98.69 33 VAL B C 1
ATOM 1144 O O . VAL B 1 33 ? 2.795 -7.559 7.125 1 98.69 33 VAL B O 1
ATOM 1147 N N . LEU B 1 34 ? 2.027 -9.539 7.785 1 98.56 34 LEU B N 1
ATOM 1148 C CA . LEU B 1 34 ? 2.75 -9.539 9.055 1 98.56 34 LEU B CA 1
ATOM 1149 C C . LEU B 1 34 ? 4.254 -9.438 8.82 1 98.56 34 LEU B C 1
ATOM 1151 O O . LEU B 1 34 ? 4.941 -8.672 9.5 1 98.56 34 LEU B O 1
ATOM 1155 N N . GLU B 1 35 ? 4.75 -10.164 7.922 1 98.12 35 GLU B N 1
ATOM 1156 C CA . GLU B 1 35 ? 6.172 -10.156 7.598 1 98.12 35 GLU B CA 1
ATOM 1157 C C . GLU B 1 35 ? 6.625 -8.781 7.125 1 98.12 35 GLU B C 1
ATOM 1159 O O . GLU B 1 35 ? 7.531 -8.188 7.715 1 98.12 35 GLU B O 1
ATOM 1164 N N . GLU B 1 36 ? 5.996 -8.289 6.086 1 98.38 36 GLU B N 1
ATOM 1165 C CA . GLU B 1 36 ? 6.445 -7.035 5.484 1 98.38 36 GLU B CA 1
ATOM 1166 C C . GLU B 1 36 ? 6.199 -5.855 6.418 1 98.38 36 GLU B C 1
ATOM 1168 O O . GLU B 1 36 ? 6.988 -4.906 6.453 1 98.38 36 GLU B O 1
ATOM 1173 N N . ALA B 1 37 ? 5.059 -5.852 7.129 1 98.75 37 ALA B N 1
ATOM 1174 C CA . ALA B 1 37 ? 4.812 -4.785 8.094 1 98.75 37 ALA B CA 1
ATOM 1175 C C . ALA B 1 37 ? 5.844 -4.809 9.219 1 98.75 37 ALA B C 1
ATOM 1177 O O . ALA B 1 37 ? 6.297 -3.76 9.68 1 98.75 37 ALA B O 1
ATOM 1178 N N . GLY B 1 38 ? 6.16 -6.004 9.664 1 98.75 38 GLY B N 1
ATOM 1179 C CA . GLY B 1 38 ? 7.215 -6.129 10.656 1 98.75 38 GLY B CA 1
ATOM 1180 C C . GLY B 1 38 ? 8.539 -5.551 10.203 1 98.75 38 GLY B C 1
ATOM 1181 O O . GLY B 1 38 ? 9.188 -4.801 10.938 1 98.75 38 GLY B O 1
ATOM 1182 N N . GLU B 1 39 ? 8.992 -5.875 9.016 1 98.75 39 GLU B N 1
ATOM 1183 C CA . GLU B 1 39 ? 10.242 -5.367 8.461 1 98.75 39 GLU B CA 1
ATOM 1184 C C . GLU B 1 39 ? 10.195 -3.85 8.289 1 98.75 39 GLU B C 1
ATOM 1186 O O . GLU B 1 39 ? 11.172 -3.156 8.562 1 98.75 39 GLU B O 1
ATOM 1191 N N . LEU B 1 40 ? 9.055 -3.363 7.848 1 98.88 40 LEU B N 1
ATOM 1192 C CA . LEU B 1 40 ? 8.906 -1.92 7.695 1 98.88 40 LEU B CA 1
ATOM 1193 C C . LEU B 1 40 ? 9.016 -1.219 9.047 1 98.88 40 LEU B C 1
ATOM 1195 O O . LEU B 1 40 ? 9.672 -0.183 9.164 1 98.88 40 LEU B O 1
ATOM 1199 N N . CYS B 1 41 ?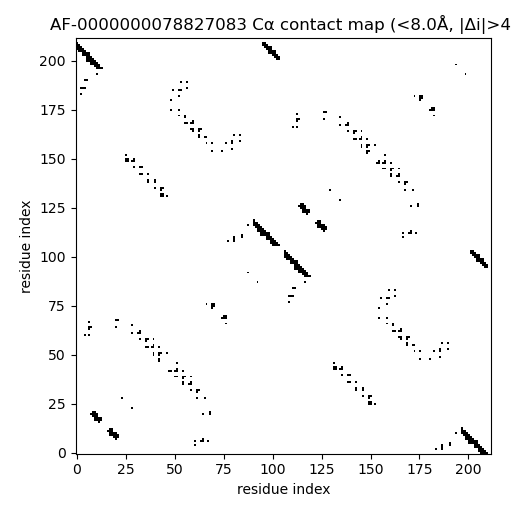 8.375 -1.773 10.062 1 98.81 41 CYS B N 1
ATOM 1200 C CA . CYS B 1 41 ? 8.438 -1.178 11.398 1 98.81 41 CYS B CA 1
ATOM 1201 C C . CYS B 1 41 ? 9.875 -1.134 11.898 1 98.81 41 CYS B C 1
ATOM 1203 O O . CYS B 1 41 ? 10.289 -0.149 12.516 1 98.81 41 CYS B O 1
ATOM 1205 N N . GLU B 1 42 ? 10.602 -2.178 11.688 1 98.69 42 GLU B N 1
ATOM 1206 C CA . GLU B 1 42 ? 12.023 -2.176 12.039 1 98.69 42 GLU B CA 1
ATOM 1207 C C . GLU B 1 42 ? 12.773 -1.069 11.305 1 98.69 42 GLU B C 1
ATOM 1209 O O . GLU B 1 42 ? 13.586 -0.361 11.906 1 98.69 42 GLU B O 1
ATOM 1214 N N . ALA B 1 43 ? 12.578 -0.941 9.992 1 98.75 43 ALA B N 1
ATOM 1215 C CA . ALA B 1 43 ? 13.219 0.093 9.188 1 98.75 43 ALA B CA 1
ATOM 1216 C C . ALA B 1 43 ? 12.859 1.486 9.695 1 98.75 43 ALA B C 1
ATOM 1218 O O . ALA B 1 43 ? 13.734 2.354 9.812 1 98.75 43 ALA B O 1
ATOM 1219 N N . LEU B 1 44 ? 11.609 1.662 10.016 1 98.75 44 LEU B N 1
ATOM 1220 C CA . LEU B 1 44 ? 11.148 2.951 10.523 1 98.75 44 LEU B CA 1
ATOM 1221 C C . LEU B 1 44 ? 11.812 3.279 11.852 1 98.75 44 LEU B C 1
ATOM 1223 O O . LEU B 1 44 ? 12.18 4.43 12.102 1 98.75 44 LEU B O 1
ATOM 1227 N N . SER B 1 45 ? 11.945 2.295 12.711 1 98.38 45 SER B N 1
ATOM 1228 C CA . SER B 1 45 ? 12.586 2.479 14.008 1 98.38 45 SER B CA 1
ATOM 1229 C C . SER B 1 45 ? 14.047 2.887 13.852 1 98.38 45 SER B C 1
ATOM 1231 O O . SER B 1 45 ? 14.562 3.678 14.641 1 98.38 45 SER B O 1
ATOM 1233 N N . SER B 1 46 ? 14.719 2.436 12.867 1 97.56 46 SER B N 1
ATOM 1234 C CA . SER B 1 46 ? 16.141 2.717 12.648 1 97.56 46 SER B CA 1
ATOM 1235 C C . SER B 1 46 ? 16.328 4.066 11.961 1 97.56 46 SER B C 1
ATOM 1237 O O . SER B 1 46 ? 17.406 4.66 12.047 1 97.56 46 SER B O 1
ATOM 1239 N N . GLY B 1 47 ? 15.32 4.418 11.18 1 97 47 GLY B N 1
ATOM 1240 C CA . GLY B 1 47 ? 15.406 5.648 10.406 1 97 47 GLY B CA 1
ATOM 1241 C C . GLY B 1 47 ? 16.219 5.5 9.141 1 97 47 GLY B C 1
ATOM 1242 O O . GLY B 1 47 ? 16.531 6.492 8.469 1 97 47 GLY B O 1
ATOM 1243 N N . AS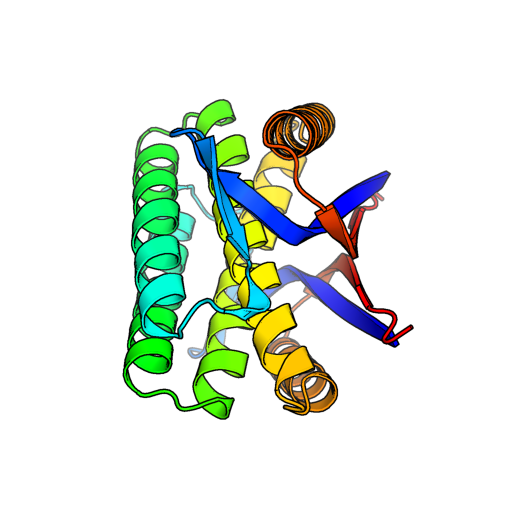P B 1 48 ? 16.625 4.332 8.836 1 97.75 48 ASP B N 1
ATOM 1244 C CA . ASP B 1 48 ? 17.375 4.055 7.605 1 97.75 48 ASP B CA 1
ATOM 1245 C C . ASP B 1 48 ? 16.484 4.203 6.379 1 97.75 48 ASP B C 1
ATOM 1247 O O . ASP B 1 48 ? 15.727 3.287 6.031 1 97.75 48 ASP B O 1
ATOM 1251 N N . LYS B 1 49 ? 16.672 5.312 5.68 1 98.31 49 LYS B N 1
ATOM 1252 C CA . LYS B 1 49 ? 15.766 5.672 4.59 1 98.31 49 LYS B CA 1
ATOM 1253 C C . LYS B 1 49 ? 15.82 4.641 3.467 1 98.31 49 LYS B C 1
ATOM 1255 O O . LYS B 1 49 ? 14.812 4.379 2.803 1 98.31 49 LYS B O 1
ATOM 1260 N N . LYS B 1 50 ? 17 4.039 3.238 1 98.31 50 LYS B N 1
ATOM 1261 C CA . LYS B 1 50 ? 17.125 2.998 2.221 1 98.31 50 LYS B CA 1
ATOM 1262 C C . LYS B 1 50 ? 16.25 1.787 2.568 1 98.31 50 LYS B C 1
ATOM 1264 O O . LYS B 1 50 ? 15.547 1.26 1.714 1 98.31 50 LYS B O 1
ATOM 1269 N N . LYS B 1 51 ? 16.359 1.367 3.801 1 98.5 51 LYS B N 1
ATOM 1270 C CA . LYS B 1 51 ? 15.57 0.223 4.246 1 98.5 51 LYS B CA 1
ATOM 1271 C C . LYS B 1 51 ? 14.078 0.557 4.27 1 98.5 51 LYS B C 1
ATOM 1273 O O . LYS B 1 51 ? 13.242 -0.283 3.93 1 98.5 51 LYS B O 1
ATOM 1278 N N . ILE B 1 52 ? 13.742 1.758 4.711 1 98.75 52 ILE B N 1
ATOM 1279 C CA . ILE B 1 52 ? 12.352 2.193 4.715 1 98.75 52 ILE B CA 1
ATOM 1280 C C . ILE B 1 52 ? 11.789 2.129 3.295 1 98.75 52 ILE B C 1
ATOM 1282 O O . ILE B 1 52 ? 10.703 1.582 3.076 1 98.75 52 ILE B O 1
ATOM 1286 N N . MET B 1 53 ? 12.531 2.658 2.348 1 98.38 53 MET B N 1
ATOM 1287 C CA . MET B 1 53 ? 12.133 2.648 0.943 1 98.38 53 MET B CA 1
ATOM 1288 C C . MET B 1 53 ? 11.859 1.228 0.464 1 98.38 53 MET B C 1
ATOM 1290 O O . MET B 1 53 ? 10.859 0.977 -0.214 1 98.38 53 MET B O 1
ATOM 1294 N N . GLU B 1 54 ? 12.711 0.342 0.752 1 98.12 54 GLU B N 1
ATOM 1295 C CA . GLU B 1 54 ? 12.562 -1.049 0.335 1 98.12 54 GLU B CA 1
ATOM 1296 C C . GLU B 1 54 ? 11.312 -1.676 0.954 1 98.12 54 GLU B C 1
ATOM 1298 O O . GLU B 1 54 ? 10.484 -2.252 0.245 1 98.12 54 GLU B O 1
ATOM 1303 N N . GLU B 1 55 ? 11.227 -1.552 2.213 1 98.75 55 GLU B N 1
ATOM 1304 C CA . GLU B 1 55 ? 10.18 -2.275 2.932 1 98.75 55 GLU B CA 1
ATOM 1305 C C . GLU B 1 55 ? 8.805 -1.656 2.682 1 98.75 55 GLU B C 1
ATOM 1307 O O . GLU B 1 55 ? 7.797 -2.363 2.652 1 98.75 55 GLU B O 1
ATOM 1312 N N . VAL B 1 56 ? 8.703 -0.336 2.518 1 98.62 56 VAL B N 1
ATOM 1313 C CA . VAL B 1 56 ? 7.402 0.283 2.275 1 98.62 56 VAL B CA 1
ATOM 1314 C C . VAL B 1 56 ? 6.855 -0.173 0.925 1 98.62 56 VAL B C 1
ATOM 1316 O O . VAL B 1 56 ? 5.656 -0.434 0.79 1 98.62 56 VAL B O 1
ATOM 1319 N N . LEU B 1 57 ? 7.707 -0.285 -0.045 1 97.88 57 LEU B N 1
ATOM 1320 C CA . LEU B 1 57 ? 7.246 -0.771 -1.341 1 97.88 57 LEU B CA 1
ATOM 1321 C C . LEU B 1 57 ? 6.805 -2.227 -1.25 1 97.88 57 LEU B C 1
ATOM 1323 O O . LEU B 1 57 ? 5.859 -2.637 -1.925 1 97.88 57 LEU B O 1
ATOM 1327 N N . ASP B 1 58 ? 7.465 -3.023 -0.409 1 97.88 58 ASP B N 1
ATOM 1328 C CA . ASP B 1 58 ? 7.031 -4.402 -0.21 1 97.88 58 ASP B CA 1
ATOM 1329 C C . ASP B 1 58 ? 5.645 -4.457 0.427 1 97.88 58 ASP B C 1
ATOM 1331 O O . ASP B 1 58 ? 4.812 -5.281 0.046 1 97.88 58 ASP B O 1
ATOM 1335 N N . VAL B 1 59 ? 5.406 -3.607 1.381 1 98.62 59 VAL B N 1
ATOM 1336 C CA . VAL B 1 59 ? 4.102 -3.559 2.031 1 98.62 59 VAL B CA 1
ATOM 1337 C C . VAL B 1 59 ? 3.037 -3.125 1.025 1 98.62 59 VAL B C 1
ATOM 1339 O O . VAL B 1 59 ? 1.953 -3.709 0.969 1 98.62 59 VAL B O 1
ATOM 1342 N N . ILE B 1 60 ? 3.311 -2.086 0.227 1 97.81 60 ILE B N 1
ATOM 1343 C CA . ILE B 1 60 ? 2.375 -1.611 -0.786 1 97.81 60 ILE B CA 1
ATOM 1344 C C . ILE B 1 60 ? 2.092 -2.727 -1.79 1 97.81 60 ILE B C 1
ATOM 1346 O O . ILE B 1 60 ? 0.941 -2.953 -2.17 1 97.81 60 ILE B O 1
ATOM 1350 N N . GLN B 1 61 ? 3.125 -3.48 -2.205 1 96.69 61 GLN B N 1
ATOM 1351 C CA . GLN B 1 61 ? 2.977 -4.59 -3.141 1 96.69 61 GLN B CA 1
ATOM 1352 C C . GLN B 1 61 ? 2.029 -5.652 -2.59 1 96.69 61 GLN B C 1
ATOM 1354 O O . GLN B 1 61 ? 1.17 -6.164 -3.312 1 96.69 61 GLN B O 1
ATOM 1359 N N . VAL B 1 62 ? 2.213 -6.004 -1.365 1 97.19 62 VAL B N 1
ATOM 1360 C CA . VAL B 1 62 ? 1.329 -6.969 -0.721 1 97.19 62 VAL B CA 1
ATOM 1361 C C . VAL B 1 62 ? -0.11 -6.461 -0.759 1 97.19 62 VAL B C 1
ATOM 1363 O O . VAL B 1 62 ? -1.031 -7.211 -1.092 1 97.19 62 VAL B O 1
ATOM 1366 N N . GLY B 1 63 ? -0.337 -5.184 -0.421 1 97.75 63 GLY B N 1
ATOM 1367 C CA . GLY B 1 63 ? -1.661 -4.586 -0.48 1 97.75 63 GLY B CA 1
ATOM 1368 C C . GLY B 1 63 ? -2.287 -4.656 -1.86 1 97.75 63 GLY B C 1
ATOM 1369 O O . GLY B 1 63 ? -3.471 -4.977 -1.995 1 97.75 63 GLY B O 1
ATOM 1370 N N . ILE B 1 64 ? -1.517 -4.371 -2.826 1 95.62 64 ILE B N 1
ATOM 1371 C CA . ILE B 1 64 ? -1.989 -4.426 -4.207 1 95.62 64 ILE B CA 1
ATOM 1372 C C . ILE B 1 64 ? -2.381 -5.859 -4.562 1 95.62 64 ILE B C 1
ATOM 1374 O O . ILE B 1 64 ? -3.365 -6.082 -5.27 1 95.62 64 ILE B O 1
ATOM 1378 N N . GLY B 1 65 ? -1.584 -6.82 -4.141 1 95.25 65 GLY B N 1
ATOM 1379 C CA . GLY B 1 65 ? -1.942 -8.219 -4.348 1 95.25 65 GLY B CA 1
ATOM 1380 C C . GLY B 1 65 ? -3.279 -8.586 -3.734 1 95.25 65 GLY B C 1
ATOM 1381 O O . GLY B 1 65 ? -4.066 -9.32 -4.34 1 95.25 65 GLY B O 1
ATOM 1382 N N . ILE B 1 66 ? -3.545 -8.086 -2.609 1 97.31 66 ILE B N 1
ATOM 1383 C CA . ILE B 1 66 ? -4.805 -8.352 -1.921 1 97.31 66 ILE B CA 1
ATOM 1384 C C . ILE B 1 66 ? -5.957 -7.715 -2.691 1 97.31 66 ILE B C 1
ATOM 1386 O O . ILE B 1 66 ? -7.008 -8.336 -2.873 1 97.31 66 ILE B O 1
ATOM 1390 N N . LEU B 1 67 ? -5.77 -6.488 -3.113 1 95.94 67 LEU B N 1
ATOM 1391 C CA . LEU B 1 67 ? -6.773 -5.828 -3.939 1 95.94 67 LEU B CA 1
ATOM 1392 C C . LEU B 1 67 ? -7.062 -6.637 -5.199 1 95.94 67 LEU B C 1
ATOM 1394 O O . LEU B 1 67 ? -8.219 -6.789 -5.594 1 95.94 67 LEU B O 1
ATOM 1398 N N . ALA B 1 68 ? -6.023 -7.094 -5.809 1 93.88 68 ALA B N 1
ATOM 1399 C CA . ALA B 1 68 ? -6.168 -7.906 -7.016 1 93.88 68 ALA B CA 1
ATOM 1400 C C . ALA B 1 68 ? -6.988 -9.164 -6.734 1 93.88 68 ALA B C 1
ATOM 1402 O O . ALA B 1 68 ? -7.809 -9.57 -7.559 1 93.88 68 ALA B O 1
ATOM 1403 N N . LYS B 1 69 ? -6.75 -9.797 -5.617 1 94.88 69 LYS B N 1
ATOM 1404 C CA . LYS B 1 69 ? -7.531 -10.969 -5.25 1 94.88 69 LYS B CA 1
ATOM 1405 C C . LYS B 1 69 ? -9.008 -10.617 -5.07 1 94.88 69 LYS B C 1
ATOM 1407 O O . LYS B 1 69 ? -9.883 -11.352 -5.527 1 94.88 69 LYS B O 1
ATOM 1412 N N . LEU B 1 70 ? -9.297 -9.562 -4.344 1 96.25 70 LEU B N 1
ATOM 1413 C CA . LEU B 1 70 ? -10.672 -9.102 -4.191 1 96.25 70 LEU B CA 1
ATOM 1414 C C . LEU B 1 70 ? -11.336 -8.914 -5.555 1 96.25 70 LEU B C 1
ATOM 1416 O O . LEU B 1 70 ? -12.469 -9.352 -5.762 1 96.25 70 LEU B O 1
ATOM 1420 N N . PHE B 1 71 ? -10.617 -8.273 -6.398 1 93.38 71 PHE B N 1
ATOM 1421 C CA . PHE B 1 71 ? -11.109 -8.023 -7.75 1 93.38 71 PHE B CA 1
ATOM 1422 C C . PHE B 1 71 ? -11.398 -9.336 -8.477 1 93.38 71 PHE B C 1
ATOM 1424 O O . PHE B 1 71 ? -12.453 -9.492 -9.086 1 93.38 71 PHE B O 1
ATOM 1431 N N . ARG B 1 72 ? -10.516 -10.258 -8.445 1 91.81 72 ARG B N 1
ATOM 1432 C CA . ARG B 1 72 ? -10.664 -11.547 -9.109 1 91.81 72 ARG B CA 1
ATOM 1433 C C . ARG B 1 72 ? -11.844 -12.32 -8.539 1 91.81 72 ARG B C 1
ATOM 1435 O O . ARG B 1 72 ? -12.492 -13.094 -9.25 1 91.81 72 ARG B O 1
ATOM 1442 N N . GLU B 1 73 ? -12.109 -12.141 -7.285 1 94.31 73 GLU B N 1
ATOM 1443 C CA . GLU B 1 73 ? -13.219 -12.82 -6.625 1 94.31 73 GLU B CA 1
ATOM 1444 C C . GLU B 1 73 ? -14.523 -12.047 -6.793 1 94.31 73 GLU B C 1
ATOM 1446 O O . GLU B 1 73 ? -15.477 -12.25 -6.043 1 94.31 73 GLU B O 1
ATOM 1451 N N . ASN B 1 74 ? -14.531 -11.047 -7.691 1 94.06 74 ASN B N 1
ATOM 1452 C CA . ASN B 1 74 ? -15.695 -10.297 -8.133 1 94.06 74 ASN B CA 1
ATOM 1453 C C . ASN B 1 74 ? -16.25 -9.406 -7.023 1 94.06 74 ASN B C 1
ATOM 1455 O O . ASN B 1 74 ? -17.453 -9.203 -6.922 1 94.06 74 ASN B O 1
ATOM 1459 N N . PHE B 1 75 ? -15.375 -9.219 -6.094 1 96.19 75 PHE B N 1
ATOM 1460 C CA . PHE B 1 75 ? -15.75 -8.18 -5.137 1 96.19 75 PHE B CA 1
ATOM 1461 C C . PHE B 1 75 ? -15.773 -6.812 -5.797 1 96.19 75 PHE B C 1
ATOM 1463 O O . PHE B 1 75 ? -14.953 -6.523 -6.676 1 96.19 75 PHE B O 1
ATOM 1470 N N . ASP B 1 76 ? -16.688 -5.879 -5.398 1 95.81 76 ASP B N 1
ATOM 1471 C CA . ASP B 1 76 ? -16.828 -4.539 -5.957 1 95.81 76 ASP B CA 1
ATOM 1472 C C . ASP B 1 76 ? -15.773 -3.592 -5.379 1 95.81 76 ASP B C 1
ATOM 1474 O O . ASP B 1 76 ? -16.078 -2.773 -4.512 1 95.81 76 ASP B O 1
ATOM 1478 N N . ILE B 1 77 ? -14.656 -3.562 -5.945 1 94.88 77 ILE B N 1
ATOM 1479 C CA . ILE B 1 77 ? -13.57 -2.746 -5.406 1 94.88 77 ILE B CA 1
ATOM 1480 C C . ILE B 1 77 ? -13.812 -1.278 -5.75 1 94.88 77 ILE B C 1
ATOM 1482 O O . ILE B 1 77 ? -13.328 -0.383 -5.051 1 94.88 77 ILE B O 1
ATOM 1486 N N . VAL B 1 78 ? -14.539 -0.992 -6.824 1 94.19 78 VAL B N 1
ATOM 1487 C CA . VAL B 1 78 ? -14.859 0.381 -7.207 1 94.19 78 VAL B CA 1
ATOM 1488 C C . VAL B 1 78 ? -15.578 1.086 -6.062 1 94.19 78 VAL B C 1
ATOM 1490 O O . VAL B 1 78 ? -15.195 2.189 -5.664 1 94.19 78 VAL B O 1
ATOM 1493 N N . GLN B 1 79 ? -16.547 0.419 -5.562 1 95.62 79 GLN B N 1
ATOM 1494 C CA . GLN B 1 79 ? -17.281 0.989 -4.434 1 95.62 79 GLN B CA 1
ATOM 1495 C C . GLN B 1 79 ? -16.359 1.173 -3.227 1 95.62 79 GLN B C 1
ATOM 1497 O O . GLN B 1 79 ? -16.516 2.141 -2.475 1 95.62 79 GLN B O 1
ATOM 1502 N N . GLY B 1 80 ? -15.5 0.263 -2.994 1 96.31 80 GLY B N 1
ATOM 1503 C CA . GLY B 1 80 ? -14.539 0.384 -1.911 1 96.31 80 GLY B CA 1
ATOM 1504 C C . GLY B 1 80 ? -13.672 1.627 -2.016 1 96.31 80 GLY B C 1
ATOM 1505 O O . GLY B 1 80 ? -13.469 2.332 -1.025 1 96.31 80 GLY B O 1
ATOM 1506 N N . PHE B 1 81 ? -13.18 1.9 -3.221 1 95.62 81 PHE B N 1
ATOM 1507 C CA . PHE B 1 81 ? -12.383 3.098 -3.453 1 95.62 81 PHE B CA 1
ATOM 1508 C C . PHE B 1 81 ? -13.203 4.355 -3.211 1 95.62 81 PHE B C 1
ATOM 1510 O O . PHE B 1 81 ? -12.719 5.312 -2.602 1 95.62 81 PHE B O 1
ATOM 1517 N N . HIS B 1 82 ? -14.414 4.309 -3.705 1 94.69 82 HIS B N 1
ATOM 1518 C CA . HIS B 1 82 ? -15.289 5.461 -3.502 1 94.69 82 HIS B CA 1
ATOM 1519 C C . HIS B 1 82 ? -15.5 5.738 -2.018 1 94.69 82 HIS B C 1
ATOM 1521 O O . HIS B 1 82 ? -15.43 6.887 -1.58 1 94.69 82 HIS B O 1
ATOM 1527 N N . ARG B 1 83 ? -15.781 4.711 -1.284 1 96.25 83 ARG B N 1
ATOM 1528 C CA . ARG B 1 83 ? -16 4.848 0.153 1 96.25 83 ARG B CA 1
ATOM 1529 C C . ARG B 1 83 ? -14.742 5.375 0.846 1 96.25 83 ARG B C 1
ATOM 1531 O O . ARG B 1 83 ? -14.836 6.223 1.736 1 96.25 83 ARG B O 1
ATOM 1538 N N . HIS B 1 84 ? -13.641 4.836 0.444 1 96.06 84 HIS B N 1
ATOM 1539 C CA . HIS B 1 84 ? -12.383 5.281 1.024 1 96.06 84 HIS B CA 1
ATOM 1540 C C . HIS B 1 84 ? -12.125 6.754 0.722 1 96.06 84 HIS B C 1
ATOM 1542 O O . HIS B 1 84 ? -11.758 7.523 1.614 1 96.06 84 HIS B O 1
ATOM 1548 N N . ASN B 1 85 ? -12.281 7.16 -0.493 1 91.88 85 ASN B N 1
ATOM 1549 C CA . ASN B 1 85 ? -12.094 8.555 -0.876 1 91.88 85 ASN B CA 1
ATOM 1550 C C . ASN B 1 85 ? -13.055 9.477 -0.131 1 91.88 85 ASN B C 1
ATOM 1552 O O . ASN B 1 85 ? -12.68 10.578 0.266 1 91.88 85 ASN B O 1
ATOM 1556 N N . LYS B 1 86 ? -14.266 9.039 -0.039 1 93.44 86 LYS B N 1
ATOM 1557 C CA . LYS B 1 86 ? -15.242 9.812 0.723 1 93.44 86 LYS B CA 1
ATOM 1558 C C . LYS B 1 86 ? -14.797 9.984 2.174 1 93.44 86 LYS B C 1
ATOM 1560 O O . LYS B 1 86 ? -14.953 11.055 2.756 1 93.44 86 LYS B O 1
ATOM 1565 N N . LYS B 1 87 ? -14.305 8.898 2.758 1 93.62 87 LYS B N 1
ATOM 1566 C CA . LYS B 1 87 ? -13.766 8.93 4.113 1 93.62 87 LYS B CA 1
ATOM 1567 C C . LYS B 1 87 ? -12.68 9.992 4.25 1 93.62 87 LYS B C 1
ATOM 1569 O O . LYS B 1 87 ? -12.656 10.742 5.23 1 93.62 87 LYS B O 1
ATOM 1574 N N . LEU B 1 88 ? -11.812 10.094 3.305 1 91.56 88 LEU B N 1
ATOM 1575 C CA . LEU B 1 88 ? -10.734 11.078 3.314 1 91.56 88 LEU B CA 1
ATOM 1576 C C . LEU B 1 88 ? -11.281 12.492 3.191 1 91.56 88 LEU B C 1
ATOM 1578 O O . LEU B 1 88 ? -10.852 13.398 3.906 1 91.56 88 LEU B O 1
ATOM 1582 N N . VAL B 1 89 ? -12.188 12.672 2.297 1 89.31 89 VAL B N 1
ATOM 1583 C CA . VAL B 1 89 ? -12.805 13.977 2.1 1 89.31 89 VAL B CA 1
ATOM 1584 C C . VAL B 1 89 ? -13.5 14.422 3.387 1 89.31 89 VAL B C 1
ATOM 1586 O O . VAL B 1 89 ? -13.367 15.57 3.811 1 89.31 89 VAL B O 1
ATOM 1589 N N . ASP B 1 90 ? -14.219 13.539 3.98 1 91.5 90 ASP B N 1
ATOM 1590 C CA . ASP B 1 90 ? -14.953 13.844 5.207 1 91.5 90 ASP B CA 1
ATOM 1591 C C . ASP B 1 90 ? -14 14.219 6.34 1 91.5 90 ASP B C 1
ATOM 1593 O O . ASP B 1 90 ? -14.375 14.961 7.25 1 91.5 90 ASP B O 1
ATOM 1597 N N . ARG B 1 91 ? -12.82 13.82 6.277 1 91.06 91 ARG B N 1
ATOM 1598 C CA . ARG B 1 91 ? -11.82 14.109 7.301 1 91.06 91 ARG B CA 1
ATOM 1599 C C . ARG B 1 91 ? -11.031 15.367 6.949 1 91.06 91 ARG B C 1
ATOM 1601 O O . ARG B 1 91 ? -10.023 15.664 7.59 1 91.06 91 ARG B O 1
ATOM 1608 N N . GLY B 1 92 ? -11.391 16.016 5.867 1 89 92 GLY B N 1
ATOM 1609 C CA . GLY B 1 92 ? -10.766 17.281 5.508 1 89 92 GLY B CA 1
ATOM 1610 C C . GLY B 1 92 ? -9.367 17.109 4.949 1 89 92 GLY B C 1
ATOM 1611 O O . GLY B 1 92 ? -8.531 18 5.094 1 89 92 GLY B O 1
ATOM 1612 N N . CYS B 1 93 ? -9.156 16.062 4.316 1 89.69 93 CYS B N 1
ATOM 1613 C CA . CYS B 1 93 ? -7.809 15.812 3.814 1 89.69 93 CYS B CA 1
ATOM 1614 C C . CYS B 1 93 ? -7.477 16.734 2.648 1 89.69 93 CYS B C 1
ATOM 1616 O O . CYS B 1 93 ? -8.336 17.031 1.821 1 89.69 93 CYS B O 1
ATOM 1618 N N . GLU B 1 94 ? -6.32 17.219 2.631 1 89.56 94 GLU B N 1
ATOM 1619 C CA . GLU B 1 94 ? -5.723 17.938 1.508 1 89.56 94 GLU B CA 1
ATOM 1620 C C . GLU B 1 94 ? -4.738 17.047 0.753 1 89.56 94 GLU B C 1
ATOM 1622 O O . GLU B 1 94 ? -3.789 16.531 1.342 1 89.56 94 GLU B O 1
ATOM 1627 N N . ALA B 1 95 ? -5.016 16.922 -0.476 1 87.69 95 ALA B N 1
ATOM 1628 C CA . ALA B 1 95 ? -4.156 16.062 -1.28 1 87.69 95 ALA B CA 1
ATOM 1629 C C . ALA B 1 95 ? -3.008 16.844 -1.898 1 87.69 95 ALA B C 1
ATOM 1631 O O . ALA B 1 95 ? -3.148 18.047 -2.172 1 87.69 95 ALA B O 1
ATOM 1632 N N . CYS B 1 96 ? -1.856 16.156 -2.066 1 87.12 96 CYS B N 1
ATOM 1633 C CA . CYS B 1 96 ? -0.725 16.781 -2.736 1 87.12 96 CYS B CA 1
ATOM 1634 C C . CYS B 1 96 ? -0.305 15.992 -3.965 1 87.12 96 CYS B C 1
ATOM 1636 O O . CYS B 1 96 ? 0.532 16.453 -4.746 1 87.12 96 CYS B O 1
ATOM 1638 N N . ALA B 1 97 ? -0.842 14.898 -4.23 1 88.69 97 ALA B N 1
ATOM 1639 C CA . ALA B 1 97 ? -0.581 14.008 -5.355 1 88.69 97 ALA B CA 1
ATOM 1640 C C . ALA B 1 97 ? -1.646 12.914 -5.449 1 88.69 97 ALA B C 1
ATOM 1642 O O . ALA B 1 97 ? -2.623 12.93 -4.695 1 88.69 97 ALA B O 1
ATOM 1643 N N . GLU B 1 98 ? -1.438 12.062 -6.531 1 90.12 98 GLU B N 1
ATOM 1644 C CA . GLU B 1 98 ? -2.406 10.984 -6.688 1 90.12 98 GLU B CA 1
ATOM 1645 C C . GLU B 1 98 ? -1.725 9.688 -7.117 1 90.12 98 GLU B C 1
ATOM 1647 O O . GLU B 1 98 ? -0.626 9.719 -7.676 1 90.12 98 GLU B O 1
ATOM 1652 N N . VAL B 1 99 ? -2.383 8.594 -6.805 1 90.88 99 VAL B N 1
ATOM 1653 C CA . VAL B 1 99 ? -1.992 7.258 -7.254 1 90.88 99 VAL B CA 1
ATOM 1654 C C . VAL B 1 99 ? -3.133 6.625 -8.047 1 90.88 99 VAL B C 1
ATOM 1656 O O . VAL B 1 99 ? -4.273 6.582 -7.582 1 90.88 99 VAL B O 1
ATOM 1659 N N . ASN B 1 100 ? -2.746 6.156 -9.242 1 93.19 100 ASN B N 1
ATOM 1660 C CA . ASN B 1 100 ? -3.74 5.555 -10.125 1 93.19 100 ASN B CA 1
ATOM 1661 C C . ASN B 1 100 ? -3.566 4.039 -10.219 1 93.19 100 ASN B C 1
ATOM 1663 O O . ASN B 1 100 ? -2.451 3.551 -10.406 1 93.19 100 ASN B O 1
ATOM 1667 N N . PHE B 1 101 ? -4.711 3.342 -9.984 1 91.19 101 PHE B N 1
ATOM 1668 C CA . PHE B 1 101 ? -4.75 1.894 -10.141 1 91.19 101 PHE B CA 1
ATOM 1669 C C . PHE B 1 101 ? -5.402 1.512 -11.469 1 91.19 101 PHE B C 1
ATOM 1671 O O . PHE B 1 101 ? -6.57 1.833 -11.703 1 91.19 101 PHE B O 1
ATOM 1678 N N . ASN B 1 102 ? -4.605 0.824 -12.242 1 88.75 102 ASN B N 1
ATOM 1679 C CA . ASN B 1 102 ? -5.086 0.417 -13.562 1 88.75 102 ASN B CA 1
ATOM 1680 C C . ASN B 1 102 ? -5.156 -1.102 -13.688 1 88.75 102 ASN B C 1
ATOM 1682 O O . ASN B 1 102 ? -4.156 -1.792 -13.492 1 88.75 102 ASN B O 1
ATOM 1686 N N . ALA B 1 103 ? -6.434 -1.626 -13.766 1 75.56 103 ALA B N 1
ATOM 1687 C CA . ALA B 1 103 ? -6.602 -3.062 -13.969 1 75.56 103 ALA B CA 1
ATOM 1688 C C . ALA B 1 103 ? -7.41 -3.352 -15.227 1 75.56 103 ALA B C 1
ATOM 1690 O O . ALA B 1 103 ? -8.328 -2.6 -15.57 1 75.56 103 ALA B O 1
ATOM 1691 N N . SER B 1 104 ? -6.848 -4.227 -16.094 1 64.62 104 SER B N 1
ATOM 1692 C CA . SER B 1 104 ? -7.605 -4.672 -17.266 1 64.62 104 SER B CA 1
ATOM 1693 C C . SER B 1 104 ? -8.016 -6.133 -17.141 1 64.62 104 SER B C 1
ATOM 1695 O O . SER B 1 104 ? -7.273 -6.945 -16.578 1 64.62 104 SER B O 1
ATOM 1697 N N . ARG B 1 105 ? -9.328 -6.449 -17.016 1 56.69 105 ARG B N 1
ATOM 1698 C CA . ARG B 1 105 ? -9.82 -7.82 -17.062 1 56.69 105 ARG B CA 1
ATOM 1699 C C . ARG B 1 105 ? -9.375 -8.531 -18.328 1 56.69 105 ARG B C 1
ATOM 1701 O O . ARG B 1 105 ? -9.43 -9.758 -18.422 1 56.69 105 ARG B O 1
ATOM 1708 N N . LYS B 1 106 ? -8.672 -7.965 -19.266 1 48.47 106 LYS B N 1
ATOM 1709 C CA . LYS B 1 106 ? -8.516 -8.789 -20.469 1 48.47 106 LYS B CA 1
ATOM 1710 C C . LYS B 1 106 ? -7.527 -9.922 -20.219 1 48.47 106 LYS B C 1
ATOM 1712 O O . LYS B 1 106 ? -6.539 -9.75 -19.516 1 48.47 106 LYS B O 1
#